Protein AF-A0A9D8NQS6-F1 (afdb_monomer_lite)

Radius of gyration: 21.13 Å; chains: 1; bounding box: 56×43×59 Å

pLDDT: mean 82.73, std 16.31, range [30.34, 96.81]

Foldseek 3Di:
DDPDFDWWKWFKDFDPDPDDDDDDDDDDDPLDDPVVVVDPRDIDIDTDDLVRQQPDLFAEEEEDDPLQCLVVNLVVSQVCLVPVCPPRQANEDEDECVVCQAPQALVVLVVVCCVVPVCVVVCCPPGEHEYEYEELVVNPLPRNVLVCQLPVRNVDSSYHYYYYYYPVSCVSNVVSHDPRYTYMYTFFDDLVSLCVNLDPCCPPPLNVQCCVQPVVQCSRNRLSVLQSVCVVVVQRDDDNDPVSSVVSSVVVVVVVVVVD

Secondary structure (DSSP, 8-state):
---SPPPPEEEEEE---S-------PPPPTTS-GGGGGS---EEEEE--HHHHHHSS-EEEEE--TTS-HHHHHHHHHHHHHHH-TT-SEEEEEEEHHHHTT--SHHHHHHHHHHHH-GGGGT-TT-EEEEEEE-GGGG-TT-THHHHHHH-TTT-TTSEEEEEE-HHHHHHHTTTS-TTEEEEEEPPPPHHHHHHHHGGGGG-HHHHHHHHHHHHHHTSHHHHHHHHHHHHTT------SHHHHHHHHHHHHHHHHTT-

Structure (mmCIF, N/CA/C/O backbone):
data_AF-A0A9D8NQS6-F1
#
_entry.id   AF-A0A9D8NQS6-F1
#
loop_
_atom_site.group_PDB
_atom_site.id
_atom_site.type_symbol
_atom_site.label_atom_id
_atom_site.label_alt_id
_atom_site.label_comp_id
_atom_site.label_asym_id
_atom_site.label_entity_id
_atom_site.label_seq_id
_atom_site.pdbx_PDB_ins_code
_atom_site.Cartn_x
_atom_site.Cartn_y
_atom_site.Cartn_z
_atom_site.occupancy
_atom_site.B_iso_or_equiv
_atom_site.auth_seq_id
_atom_site.auth_comp_id
_atom_site.auth_asym_id
_atom_site.auth_atom_id
_atom_site.pdbx_PDB_model_num
ATOM 1 N N . MET A 1 1 ? 5.387 -17.400 -13.260 1.00 46.66 1 MET A N 1
ATOM 2 C CA . MET A 1 1 ? 5.932 -16.024 -13.307 1.00 46.66 1 MET A CA 1
ATOM 3 C C . MET A 1 1 ? 5.246 -15.230 -12.198 1.00 46.66 1 MET A C 1
ATOM 5 O O . MET A 1 1 ? 4.033 -15.347 -12.092 1.00 46.66 1 MET A O 1
ATOM 9 N N . ASN A 1 2 ? 5.969 -14.508 -11.334 1.00 53.16 2 ASN A N 1
ATOM 10 C CA . ASN A 1 2 ? 5.335 -13.782 -10.223 1.00 53.16 2 ASN A CA 1
ATOM 11 C C . ASN A 1 2 ? 4.543 -12.573 -10.752 1.00 53.16 2 ASN A C 1
ATOM 13 O O . ASN A 1 2 ? 5.116 -11.624 -11.292 1.00 53.16 2 ASN A O 1
ATOM 17 N N . GLU A 1 3 ? 3.219 -12.613 -10.604 1.00 69.62 3 GLU A N 1
ATOM 18 C CA . GLU A 1 3 ? 2.317 -11.521 -11.001 1.00 69.62 3 GLU A CA 1
ATOM 19 C C . GLU A 1 3 ? 2.357 -10.334 -10.022 1.00 69.62 3 GLU A C 1
ATOM 21 O O . GLU A 1 3 ? 2.037 -9.202 -10.393 1.00 69.62 3 GLU A O 1
ATOM 26 N N . TYR A 1 4 ? 2.810 -10.566 -8.786 1.00 76.50 4 TYR A N 1
ATOM 27 C CA . TYR A 1 4 ? 2.724 -9.610 -7.683 1.00 76.50 4 TYR A CA 1
ATOM 28 C C . TYR A 1 4 ? 4.075 -9.432 -6.985 1.00 76.50 4 TYR A C 1
ATOM 30 O O . TYR A 1 4 ? 4.880 -10.359 -6.911 1.00 76.50 4 TYR A O 1
ATOM 38 N N . ILE A 1 5 ? 4.308 -8.232 -6.451 1.00 80.06 5 ILE A N 1
ATOM 39 C CA . ILE A 1 5 ? 5.443 -7.933 -5.573 1.00 80.06 5 ILE A CA 1
ATOM 40 C C . ILE A 1 5 ? 4.977 -8.150 -4.136 1.00 80.06 5 ILE A C 1
ATOM 42 O O . ILE A 1 5 ? 4.019 -7.506 -3.710 1.00 80.06 5 ILE A O 1
ATOM 46 N N . VAL A 1 6 ? 5.659 -9.017 -3.386 1.00 82.38 6 VAL A N 1
ATOM 47 C CA . VAL A 1 6 ? 5.386 -9.189 -1.954 1.00 82.38 6 VAL A CA 1
ATOM 48 C C . VAL A 1 6 ? 6.012 -8.014 -1.186 1.00 82.38 6 VAL A C 1
ATOM 50 O O . VAL A 1 6 ? 7.234 -7.814 -1.266 1.00 82.38 6 VAL A O 1
ATOM 53 N N . PRO A 1 7 ? 5.219 -7.199 -0.467 1.00 80.44 7 PRO A N 1
ATOM 54 C CA . PRO A 1 7 ? 5.743 -6.060 0.279 1.00 80.44 7 PRO A CA 1
ATOM 55 C C . PRO A 1 7 ? 6.603 -6.529 1.463 1.00 80.44 7 PRO A C 1
ATOM 57 O O . PRO A 1 7 ? 6.333 -7.565 2.062 1.00 80.44 7 PRO A O 1
ATOM 60 N N . HIS A 1 8 ? 7.651 -5.773 1.808 1.00 83.38 8 HIS A N 1
ATOM 61 C CA . HIS A 1 8 ? 8.310 -5.919 3.112 1.00 83.38 8 HIS A CA 1
ATOM 62 C C . HIS A 1 8 ? 7.837 -4.801 4.019 1.00 83.38 8 HIS A C 1
ATOM 64 O O . HIS A 1 8 ? 7.952 -3.622 3.678 1.00 83.38 8 HIS A O 1
ATOM 70 N N . ILE A 1 9 ? 7.286 -5.204 5.155 1.00 86.69 9 ILE A N 1
ATOM 71 C CA . ILE A 1 9 ? 6.745 -4.303 6.155 1.00 86.69 9 ILE A CA 1
ATOM 72 C C . ILE A 1 9 ? 7.781 -4.180 7.257 1.00 86.69 9 ILE A C 1
ATOM 74 O O . ILE A 1 9 ? 8.346 -5.177 7.712 1.00 86.69 9 ILE A O 1
ATOM 78 N N . GLN A 1 10 ? 8.015 -2.949 7.680 1.00 87.94 10 GLN A N 1
ATOM 79 C CA . GLN A 1 10 ? 8.850 -2.657 8.826 1.00 87.94 10 GLN A CA 1
ATOM 80 C C . GLN A 1 10 ? 8.041 -1.914 9.876 1.00 87.94 10 GLN A C 1
ATOM 82 O O . GLN A 1 10 ? 7.264 -1.014 9.551 1.00 87.94 10 GLN A O 1
ATOM 87 N N . ILE A 1 11 ? 8.253 -2.275 11.133 1.00 88.19 11 ILE A N 1
ATOM 88 C CA . ILE A 1 11 ? 7.689 -1.599 12.292 1.00 88.19 11 ILE A CA 1
ATOM 89 C C . ILE A 1 11 ? 8.733 -0.667 12.900 1.00 88.19 11 ILE A C 1
ATOM 91 O O . ILE A 1 11 ? 9.890 -1.045 13.092 1.00 88.19 11 ILE A O 1
ATOM 95 N N . ARG A 1 12 ? 8.329 0.566 13.214 1.00 83.19 12 ARG A N 1
ATOM 96 C CA . ARG A 1 12 ? 9.180 1.526 13.922 1.00 83.19 12 ARG A CA 1
ATOM 97 C C . ARG A 1 12 ? 9.167 1.211 15.411 1.00 83.19 12 ARG A C 1
ATOM 99 O O . ARG A 1 12 ? 8.127 1.324 16.055 1.00 83.19 12 ARG A O 1
ATOM 106 N N . ARG A 1 13 ? 10.329 0.905 15.979 1.00 80.38 13 ARG A N 1
ATOM 107 C CA . ARG A 1 13 ? 10.510 0.718 17.423 1.00 80.38 13 ARG A CA 1
ATOM 108 C C . ARG A 1 13 ? 11.420 1.793 17.998 1.00 80.38 13 ARG A C 1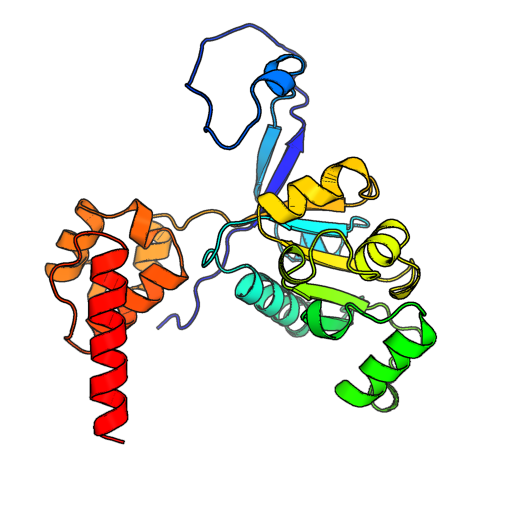
ATOM 110 O O . ARG A 1 13 ? 12.318 2.300 17.324 1.00 80.38 13 ARG A O 1
ATOM 117 N N . LYS A 1 14 ? 11.173 2.173 19.251 1.00 69.69 14 LYS A N 1
ATOM 118 C CA . LYS A 1 14 ? 12.106 3.020 20.004 1.00 69.69 14 LYS A CA 1
ATOM 119 C C . LYS A 1 14 ? 13.330 2.175 20.348 1.00 69.69 14 LYS A C 1
ATOM 121 O O . LYS A 1 14 ? 13.160 1.075 20.872 1.00 69.69 14 LYS A O 1
ATOM 126 N N . ARG A 1 15 ? 14.546 2.666 20.084 1.00 57.97 15 ARG A N 1
ATOM 127 C CA . ARG A 1 15 ? 15.748 1.994 20.589 1.00 57.97 15 ARG A CA 1
ATOM 128 C C . ARG A 1 15 ? 15.744 2.062 22.114 1.00 57.97 15 ARG A C 1
ATOM 130 O O . ARG A 1 15 ? 15.859 3.143 22.689 1.00 57.97 15 ARG A O 1
ATOM 137 N N . HIS A 1 16 ? 15.647 0.907 22.761 1.00 47.12 16 HIS A N 1
ATOM 138 C CA . HIS A 1 16 ? 16.155 0.745 24.116 1.00 47.12 16 HIS A CA 1
ATOM 139 C C . HIS A 1 16 ? 17.654 0.489 24.000 1.00 47.12 16 HIS A C 1
ATOM 141 O O . HIS A 1 16 ? 18.074 -0.652 23.854 1.00 47.12 16 HIS A O 1
ATOM 147 N N . ASP A 1 17 ? 18.450 1.556 23.999 1.00 45.12 17 ASP A N 1
ATOM 148 C CA . ASP A 1 17 ? 19.902 1.437 24.112 1.00 45.12 17 ASP A CA 1
ATOM 149 C C . ASP A 1 17 ? 20.317 1.791 25.551 1.00 45.12 17 ASP A C 1
ATOM 151 O O . ASP A 1 17 ? 20.180 2.954 25.948 1.00 45.12 17 ASP A O 1
ATOM 155 N N . PRO A 1 18 ? 20.775 0.820 26.366 1.00 43.25 18 PRO A N 1
ATOM 156 C CA . PRO A 1 18 ? 21.318 1.079 27.700 1.00 43.25 18 PRO A CA 1
ATOM 157 C C . PRO A 1 18 ? 22.673 1.810 27.672 1.00 43.25 18 PRO A C 1
ATOM 159 O O . PRO A 1 18 ? 23.171 2.203 28.724 1.00 43.25 18 PRO A O 1
ATOM 162 N N . SER A 1 19 ? 23.282 1.995 26.497 1.00 44.06 19 SER A N 1
ATOM 163 C CA . SER A 1 19 ? 24.676 2.415 26.339 1.00 44.06 19 SER A CA 1
ATOM 164 C C . SER A 1 19 ? 24.836 3.485 25.256 1.00 44.06 19 SER A C 1
ATOM 166 O O . SER A 1 19 ? 25.317 3.229 24.158 1.00 44.06 19 SER A O 1
ATOM 168 N N . LYS A 1 20 ? 24.478 4.735 25.572 1.00 39.31 20 LYS A N 1
ATOM 169 C CA . LYS A 1 20 ? 24.869 5.886 24.742 1.00 39.31 20 LYS A CA 1
ATOM 170 C C . LYS A 1 20 ? 26.345 6.240 24.971 1.00 39.31 20 LYS A C 1
ATOM 172 O O . LYS A 1 20 ? 26.643 7.107 25.790 1.00 39.31 20 LYS A O 1
ATOM 177 N N . GLU A 1 21 ? 27.249 5.659 24.184 1.00 34.94 21 GLU A N 1
ATOM 178 C CA . GLU A 1 21 ? 28.513 6.311 23.813 1.00 34.94 21 GLU A CA 1
ATOM 179 C C . GLU A 1 21 ? 28.451 6.804 22.359 1.00 34.94 21 GLU A C 1
ATOM 181 O O . GLU A 1 21 ? 27.964 6.138 21.451 1.00 34.94 21 GLU A O 1
ATOM 186 N N . LYS A 1 22 ? 28.869 8.059 22.179 1.00 44.09 22 LYS A N 1
ATOM 187 C CA . LYS A 1 22 ? 28.673 8.901 20.993 1.00 44.09 22 LYS A CA 1
ATOM 188 C C . LYS A 1 22 ? 29.555 8.462 19.818 1.00 44.09 22 LYS A C 1
ATOM 190 O O . LYS A 1 22 ? 30.764 8.394 19.989 1.00 44.09 22 LYS A O 1
ATOM 195 N N . PHE A 1 23 ? 28.992 8.376 18.610 1.00 30.34 23 PHE A N 1
ATOM 196 C CA . PHE A 1 23 ? 29.730 8.458 17.333 1.00 30.34 23 PHE A CA 1
ATOM 197 C C . PHE A 1 23 ? 28.889 9.186 16.256 1.00 30.34 23 PHE A C 1
ATOM 199 O O . PHE A 1 23 ? 27.687 9.385 16.457 1.00 30.34 23 PHE A O 1
ATOM 206 N N . PRO A 1 24 ? 29.502 9.729 15.181 1.00 40.75 24 PRO A N 1
ATOM 207 C CA . PRO A 1 24 ? 29.167 11.048 14.667 1.00 40.75 24 PRO A CA 1
ATOM 208 C C . PRO A 1 24 ? 28.294 11.026 13.407 1.00 40.75 24 PRO A C 1
ATOM 210 O O . PRO A 1 24 ? 28.467 10.218 12.503 1.00 40.75 24 PRO A O 1
ATOM 213 N N . HIS A 1 25 ? 27.390 12.006 13.378 1.00 44.34 25 HIS A N 1
ATOM 214 C CA . HIS A 1 25 ? 26.826 12.727 12.232 1.00 44.34 25 HIS A CA 1
ATOM 215 C C . HIS A 1 25 ? 26.790 12.027 10.858 1.00 44.34 25 HIS A C 1
ATOM 217 O O . HIS A 1 25 ? 27.654 12.241 10.013 1.00 44.34 25 HIS A O 1
ATOM 223 N N . SER A 1 26 ? 25.677 11.350 10.571 1.00 36.62 26 SER A N 1
ATOM 224 C CA . SER A 1 26 ? 25.125 11.274 9.213 1.00 36.62 26 SER A CA 1
ATOM 225 C C . SER A 1 26 ? 24.098 12.396 9.011 1.00 36.62 26 SER A C 1
ATOM 227 O O . SER A 1 26 ? 23.280 1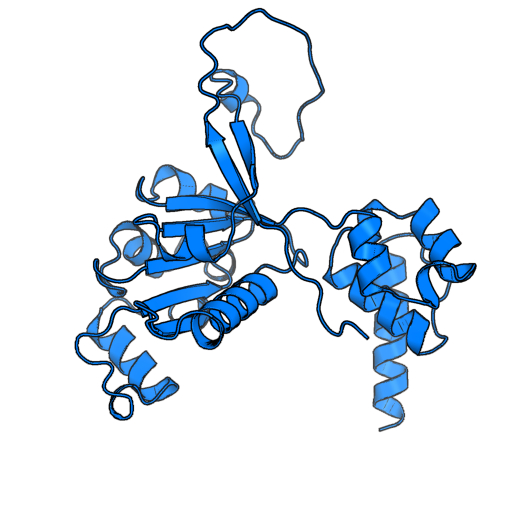2.653 9.900 1.00 36.62 26 SER A O 1
ATOM 229 N N . ASN A 1 27 ? 24.140 13.071 7.858 1.00 33.56 27 ASN A N 1
ATOM 230 C CA . ASN A 1 27 ? 23.246 14.186 7.530 1.00 33.56 27 ASN A CA 1
ATOM 231 C C . ASN A 1 27 ? 21.758 13.779 7.597 1.00 33.56 27 ASN A C 1
ATOM 233 O O . ASN A 1 27 ? 21.402 12.699 7.118 1.00 33.56 27 ASN A O 1
ATOM 237 N N . PRO A 1 28 ? 20.883 14.623 8.175 1.00 39.25 28 PRO A N 1
ATOM 238 C CA . PRO A 1 28 ? 19.470 14.312 8.331 1.00 39.25 28 PRO A CA 1
ATOM 239 C C . PRO A 1 28 ? 18.719 14.361 6.995 1.00 39.25 28 PRO A C 1
ATOM 241 O O . PRO A 1 28 ? 18.986 15.190 6.126 1.00 39.25 28 PRO A O 1
ATOM 244 N N . ASN A 1 29 ? 17.734 13.475 6.870 1.00 42.66 29 ASN A N 1
ATOM 245 C CA . ASN A 1 29 ? 16.719 13.509 5.826 1.00 42.66 29 ASN A CA 1
ATOM 246 C C . ASN A 1 29 ? 15.886 14.808 5.974 1.00 42.66 29 ASN A C 1
ATOM 248 O O . ASN A 1 29 ? 15.375 15.050 7.070 1.00 42.66 29 ASN A O 1
ATOM 252 N N . PRO A 1 30 ? 15.711 15.637 4.924 1.00 40.34 30 PRO A N 1
ATOM 253 C CA . PRO A 1 30 ? 15.016 16.933 5.001 1.00 40.34 30 PRO A CA 1
ATOM 254 C C . PRO A 1 30 ? 13.505 16.852 5.295 1.00 40.34 30 PRO A C 1
ATOM 256 O O . PRO A 1 30 ? 12.832 17.877 5.330 1.00 40.34 30 PRO A O 1
ATOM 259 N N . ALA A 1 31 ? 12.956 15.658 5.528 1.00 47.44 31 ALA A N 1
ATOM 260 C CA . ALA A 1 31 ? 11.559 15.453 5.911 1.00 47.44 31 ALA A CA 1
ATOM 261 C C . ALA A 1 31 ? 11.231 15.818 7.378 1.00 47.44 31 ALA A C 1
ATOM 263 O O . ALA A 1 31 ? 10.078 15.676 7.781 1.00 47.44 31 ALA A O 1
ATOM 264 N N . PHE A 1 32 ? 12.207 16.267 8.177 1.00 44.19 32 PHE A N 1
ATOM 265 C CA . PHE A 1 32 ? 12.023 16.569 9.601 1.00 44.19 32 PHE A CA 1
ATOM 266 C C . PHE A 1 32 ? 12.331 18.029 9.939 1.00 44.19 32 PHE A C 1
ATOM 268 O O . PHE A 1 32 ? 13.332 18.594 9.501 1.00 44.19 32 PHE A O 1
ATOM 275 N N . ASN A 1 33 ? 11.453 18.624 10.747 1.00 42.25 33 ASN A N 1
ATOM 276 C CA . ASN A 1 33 ? 11.586 19.983 11.257 1.00 42.25 33 ASN A CA 1
ATOM 277 C C . ASN A 1 33 ? 12.811 20.072 12.202 1.00 42.25 33 ASN A C 1
ATOM 279 O O . ASN A 1 33 ? 12.896 19.254 13.124 1.00 42.25 33 ASN A O 1
ATOM 283 N N . PRO A 1 34 ? 13.746 21.028 12.021 1.00 43.88 34 PRO A N 1
ATOM 284 C CA . PRO A 1 34 ? 14.957 21.145 12.841 1.00 43.88 34 PRO A CA 1
ATOM 285 C C . PRO A 1 34 ? 14.705 21.252 14.353 1.00 43.88 34 PRO A C 1
ATOM 287 O O . PRO A 1 34 ? 15.552 20.833 15.138 1.00 43.88 34 PRO A O 1
ATOM 290 N N . ASP A 1 35 ? 13.535 21.735 14.772 1.00 43.41 35 ASP A N 1
ATOM 291 C CA . ASP A 1 35 ? 13.193 21.902 16.192 1.00 43.41 35 ASP A CA 1
ATOM 292 C C . ASP A 1 35 ? 12.938 20.570 16.938 1.00 43.41 35 ASP A C 1
ATOM 294 O O . ASP A 1 35 ? 13.013 20.523 18.167 1.00 43.41 35 ASP A O 1
ATOM 298 N N . GLU A 1 36 ? 12.721 19.454 16.224 1.00 44.94 36 GLU A N 1
ATOM 299 C CA . GLU A 1 36 ? 12.618 18.103 16.814 1.00 44.94 36 GLU A CA 1
ATOM 300 C C . GLU A 1 36 ? 14.002 17.458 17.088 1.00 44.94 36 GLU A C 1
ATOM 302 O O . GLU A 1 36 ? 14.083 16.365 17.647 1.00 44.94 36 GLU A O 1
ATOM 307 N N . LEU A 1 37 ? 15.120 18.132 16.768 1.00 44.34 37 LEU A N 1
ATOM 308 C CA . LEU A 1 37 ? 16.482 17.647 17.068 1.00 44.34 37 LEU A CA 1
ATOM 309 C C . LEU A 1 37 ? 16.854 17.702 18.564 1.00 44.34 37 LEU A C 1
ATOM 311 O O . LEU A 1 37 ? 17.911 17.184 18.937 1.00 44.34 37 LEU A O 1
ATOM 315 N N . SER A 1 38 ? 16.014 18.303 19.414 1.00 40.34 38 SER A N 1
ATOM 316 C CA . SER A 1 38 ? 16.253 18.424 20.861 1.00 40.34 38 SER A CA 1
ATOM 317 C C . SER A 1 38 ? 15.925 17.149 21.656 1.00 40.34 38 SER A C 1
ATOM 319 O O . SER A 1 38 ? 16.498 16.937 22.722 1.00 40.34 38 SER A O 1
ATOM 321 N N . GLU A 1 39 ? 15.143 16.223 21.092 1.00 43.28 39 GLU A N 1
ATOM 322 C CA . GLU A 1 39 ? 14.961 14.866 21.619 1.00 43.28 39 GLU A CA 1
ATOM 323 C C . GLU A 1 39 ? 15.271 13.830 20.531 1.00 43.28 39 GLU A C 1
ATOM 325 O O . GLU A 1 39 ? 14.379 13.256 19.908 1.00 43.28 39 GLU A O 1
ATOM 330 N N . LYS A 1 40 ? 16.561 13.547 20.299 1.00 45.53 40 LYS A N 1
ATOM 331 C CA . LYS A 1 40 ? 16.994 12.395 19.486 1.00 45.53 40 LYS A CA 1
ATOM 332 C C . LYS A 1 40 ? 16.614 11.079 20.179 1.00 45.53 40 LYS A C 1
ATOM 334 O O . LYS A 1 40 ? 17.453 10.405 20.785 1.00 45.53 40 LYS A O 1
ATOM 339 N N . GLN A 1 41 ? 15.338 10.716 20.111 1.00 53.78 41 GLN A N 1
ATOM 340 C CA . GLN A 1 41 ? 14.900 9.336 20.249 1.00 53.78 41 GLN A CA 1
ATOM 341 C C . GLN A 1 41 ? 15.342 8.635 18.965 1.00 53.78 41 GLN A C 1
ATOM 343 O O . GLN A 1 41 ? 14.817 8.903 17.887 1.00 53.78 41 GLN A O 1
ATOM 348 N N . GLU A 1 42 ? 16.375 7.803 19.056 1.00 65.25 42 GLU A N 1
ATOM 349 C CA . GLU A 1 42 ? 16.771 6.969 17.929 1.00 65.25 42 GLU A CA 1
ATOM 350 C C . GLU A 1 42 ? 15.724 5.870 17.752 1.00 65.25 42 GLU A C 1
ATOM 352 O O . GLU A 1 42 ? 15.388 5.140 18.687 1.00 65.25 42 GLU A O 1
ATOM 357 N N . TYR A 1 43 ? 15.176 5.775 16.548 1.00 68.75 43 TYR A N 1
ATOM 358 C CA . TYR A 1 43 ? 14.232 4.730 16.185 1.00 68.75 43 TYR A CA 1
ATOM 359 C C . TYR A 1 43 ? 14.948 3.689 15.331 1.00 68.75 43 TYR A C 1
ATOM 361 O O . TYR A 1 43 ? 15.777 4.040 14.490 1.00 68.75 43 TYR A O 1
ATOM 369 N N . CYS A 1 44 ? 14.622 2.417 15.537 1.00 81.00 44 CYS A N 1
ATOM 370 C CA . CYS A 1 44 ? 15.007 1.332 14.644 1.00 81.00 44 CYS A CA 1
ATOM 371 C C . CYS A 1 44 ? 13.782 0.810 13.892 1.00 81.00 44 CYS A C 1
ATOM 373 O O . CYS A 1 44 ? 12.637 1.033 14.295 1.00 81.00 44 CYS A O 1
ATOM 375 N N . PHE A 1 45 ? 14.042 0.148 12.770 1.00 84.56 45 PHE A N 1
ATOM 376 C CA . PHE A 1 45 ? 13.020 -0.478 11.948 1.00 84.56 45 PHE A CA 1
ATOM 377 C C . PHE A 1 45 ? 13.272 -1.975 11.921 1.00 84.56 45 PHE A C 1
ATOM 379 O O . PHE A 1 45 ? 14.278 -2.421 11.368 1.00 84.56 45 PHE A O 1
ATOM 386 N N . ASP A 1 46 ? 12.346 -2.724 12.504 1.00 87.56 46 ASP A N 1
ATOM 387 C CA . ASP A 1 46 ? 12.398 -4.180 12.527 1.00 87.56 46 ASP A CA 1
ATOM 388 C C . ASP A 1 46 ? 11.444 -4.728 11.468 1.00 87.56 46 ASP A C 1
ATOM 390 O O . ASP A 1 46 ? 10.433 -4.101 11.148 1.00 87.56 46 ASP A O 1
ATOM 394 N N . SER A 1 47 ? 11.751 -5.897 10.910 1.00 89.25 47 SER A N 1
ATOM 395 C CA . SER A 1 47 ? 10.798 -6.583 10.032 1.00 89.25 47 SER A CA 1
ATOM 396 C C . SER A 1 47 ? 9.612 -7.088 10.851 1.00 89.25 47 SER A C 1
ATOM 398 O O . SER A 1 47 ? 9.793 -7.521 11.987 1.00 89.25 47 SER A O 1
ATOM 400 N N . ILE A 1 48 ? 8.414 -7.040 10.272 1.00 91.75 48 ILE A N 1
ATOM 401 C CA . ILE A 1 48 ? 7.193 -7.568 10.890 1.00 91.75 48 ILE A CA 1
ATOM 402 C C . ILE A 1 48 ? 6.371 -8.340 9.855 1.00 91.75 48 ILE A C 1
ATOM 404 O O . ILE A 1 48 ? 6.268 -7.945 8.690 1.00 91.75 48 ILE A O 1
ATOM 408 N N . THR A 1 49 ? 5.796 -9.460 10.275 1.00 90.88 49 THR A N 1
ATOM 409 C CA . THR A 1 49 ? 4.940 -10.324 9.455 1.00 90.88 49 THR A CA 1
ATOM 410 C C . THR A 1 49 ? 3.464 -9.939 9.572 1.00 90.88 49 THR A C 1
ATOM 412 O O . THR A 1 49 ? 3.047 -9.265 10.513 1.00 90.88 49 THR A O 1
ATOM 415 N N . VAL A 1 50 ? 2.630 -10.400 8.630 1.00 88.62 50 VAL A N 1
ATOM 416 C CA . VAL A 1 50 ? 1.169 -10.205 8.724 1.00 88.62 50 VAL A CA 1
ATOM 417 C C . VAL A 1 50 ? 0.600 -10.899 9.952 1.00 88.62 50 VAL A C 1
ATOM 419 O O . VAL A 1 50 ? -0.260 -10.332 10.612 1.00 88.62 50 VAL A O 1
ATOM 422 N N . GLN A 1 51 ? 1.107 -12.083 10.290 1.00 88.31 51 GLN A N 1
ATOM 423 C CA . GLN A 1 51 ? 0.635 -12.839 11.444 1.00 88.31 51 GLN A CA 1
ATOM 424 C C . GLN A 1 51 ? 0.880 -12.081 12.754 1.00 88.31 51 GLN A C 1
ATOM 426 O O . GLN A 1 51 ? -0.015 -11.983 13.590 1.00 88.31 51 GLN A O 1
ATOM 431 N N . GLU A 1 52 ? 2.061 -11.476 12.909 1.00 91.00 52 GLU A N 1
ATOM 432 C CA . GLU A 1 52 ? 2.364 -10.605 14.052 1.00 91.00 52 GLU A CA 1
ATOM 433 C C . GLU A 1 52 ? 1.476 -9.360 14.066 1.00 91.00 52 GLU A C 1
ATOM 435 O O . GLU A 1 52 ? 0.943 -8.997 15.115 1.00 91.00 52 GLU A O 1
ATOM 440 N N . ILE A 1 53 ? 1.271 -8.734 12.899 1.00 91.19 53 ILE A N 1
ATOM 441 C CA . ILE A 1 53 ? 0.358 -7.596 12.772 1.00 91.19 53 ILE A CA 1
ATOM 442 C C . ILE A 1 53 ? -1.034 -8.003 13.218 1.00 91.19 53 ILE A C 1
ATOM 444 O O . ILE A 1 53 ? -1.607 -7.267 13.997 1.00 91.19 53 ILE A O 1
ATOM 448 N N . VAL A 1 54 ? -1.591 -9.127 12.768 1.00 88.19 54 VAL A N 1
ATOM 449 C CA . VAL A 1 54 ? -2.977 -9.532 13.052 1.00 88.19 54 VAL A CA 1
ATOM 450 C C . VAL A 1 54 ? -3.160 -9.929 14.517 1.00 88.19 54 VAL A C 1
ATOM 452 O O . VAL A 1 54 ? -4.100 -9.435 15.137 1.00 88.19 54 VAL A O 1
ATOM 455 N N . ASN A 1 55 ? -2.232 -10.697 15.091 1.00 88.81 55 ASN A N 1
ATOM 456 C CA . ASN A 1 55 ? -2.334 -11.234 16.459 1.00 88.81 55 ASN A CA 1
ATOM 457 C C . ASN A 1 55 ? -1.998 -10.224 17.570 1.00 88.81 55 ASN A C 1
ATOM 459 O O . ASN A 1 55 ? -2.176 -10.515 18.747 1.00 88.81 55 ASN A O 1
ATOM 463 N N . SER A 1 56 ? -1.472 -9.054 17.218 1.00 90.31 56 SER A N 1
ATOM 464 C CA . SER A 1 56 ? -1.219 -7.972 18.172 1.00 90.31 56 SER A CA 1
ATOM 465 C C . SER A 1 56 ? -2.520 -7.321 18.675 1.00 90.31 56 SER A C 1
ATOM 467 O O . SER A 1 56 ? -3.509 -7.258 17.956 1.00 90.31 56 SER A O 1
ATOM 469 N N . GLU A 1 57 ? -2.525 -6.720 19.863 1.00 89.25 57 GLU A N 1
ATOM 470 C CA . GLU A 1 57 ? -3.645 -5.864 20.314 1.00 89.25 57 GLU A CA 1
ATOM 471 C C . GLU A 1 57 ? -3.541 -4.418 19.788 1.00 89.25 57 GLU A C 1
ATOM 473 O O . GLU A 1 57 ? -4.391 -3.570 20.058 1.00 89.25 57 GLU A O 1
ATOM 478 N N . ARG A 1 58 ? -2.474 -4.108 19.043 1.00 92.06 58 ARG A N 1
ATOM 479 C CA . ARG A 1 58 ? -2.209 -2.774 18.494 1.00 92.06 58 ARG A CA 1
ATOM 480 C C . ARG A 1 58 ? -2.987 -2.528 17.213 1.00 92.06 58 ARG A C 1
ATOM 482 O O . ARG A 1 58 ? -3.217 -3.443 16.419 1.00 92.06 58 ARG A O 1
ATOM 489 N N . ASP A 1 59 ? -3.305 -1.261 16.988 1.00 93.50 59 ASP A N 1
ATOM 490 C CA . ASP A 1 59 ? -3.674 -0.771 15.666 1.00 93.50 59 ASP A CA 1
ATOM 491 C C . ASP A 1 59 ? -2.429 -0.308 14.928 1.00 93.50 59 ASP A C 1
ATOM 493 O O . ASP A 1 59 ? -1.380 -0.063 15.525 1.00 93.50 59 ASP A O 1
ATOM 497 N N . TYR A 1 60 ? -2.541 -0.162 13.616 1.00 94.50 60 TYR A N 1
ATOM 498 C CA . TYR A 1 60 ? -1.390 0.160 12.793 1.00 94.50 60 TYR A CA 1
ATOM 499 C C . TYR A 1 60 ? -1.677 1.309 11.853 1.00 94.50 60 TYR A C 1
ATOM 501 O O . TYR A 1 60 ? -2.754 1.420 11.268 1.00 94.50 60 TYR A O 1
ATOM 509 N N . MET A 1 61 ? -0.665 2.144 11.658 1.00 93.56 61 MET A N 1
ATOM 510 C CA . MET A 1 61 ? -0.659 3.142 10.608 1.00 93.56 61 MET A CA 1
ATOM 511 C C . MET A 1 61 ? 0.523 2.912 9.678 1.00 93.56 61 MET A C 1
ATOM 513 O O . MET A 1 61 ? 1.680 3.088 10.047 1.00 93.56 61 MET A O 1
ATOM 517 N N . VAL A 1 62 ? 0.206 2.543 8.443 1.00 95.31 62 VAL A N 1
ATOM 518 C CA . VAL A 1 62 ? 1.142 2.398 7.338 1.00 95.31 62 VAL A CA 1
ATOM 519 C C . VAL A 1 62 ? 1.375 3.764 6.708 1.00 95.31 62 VAL A C 1
ATOM 521 O O . VAL A 1 62 ? 0.526 4.307 5.994 1.00 95.31 62 VAL A O 1
ATOM 524 N N . VAL A 1 63 ? 2.563 4.307 6.929 1.00 93.62 63 VAL A N 1
ATOM 525 C CA . VAL A 1 63 ? 2.989 5.575 6.347 1.00 93.62 63 VAL A CA 1
ATOM 526 C C . VAL A 1 63 ? 3.939 5.299 5.194 1.00 93.62 63 VAL A C 1
ATOM 528 O O . VAL A 1 63 ? 4.867 4.499 5.294 1.00 93.62 63 VAL A O 1
ATOM 531 N N . GLY A 1 64 ? 3.714 5.970 4.070 1.00 92.69 64 GLY A N 1
ATOM 532 C CA . GLY A 1 64 ? 4.636 5.874 2.948 1.00 92.69 64 GLY A CA 1
ATOM 533 C C . GLY A 1 64 ? 4.255 6.757 1.775 1.00 92.69 64 GLY A C 1
ATOM 534 O O . GLY A 1 64 ? 3.120 7.233 1.661 1.00 92.69 64 GLY A O 1
ATOM 535 N N . ASP A 1 65 ? 5.210 6.954 0.877 1.00 91.94 65 ASP A N 1
ATOM 536 C CA . ASP A 1 65 ? 5.051 7.834 -0.274 1.00 91.94 65 ASP A CA 1
ATOM 537 C C . ASP A 1 65 ? 4.045 7.313 -1.308 1.00 91.94 65 ASP A C 1
ATOM 539 O O . ASP A 1 65 ? 3.483 6.211 -1.226 1.00 91.94 65 ASP A O 1
ATOM 543 N N . LEU A 1 66 ? 3.751 8.158 -2.294 1.00 90.81 66 LEU A N 1
ATOM 544 C CA . LEU A 1 66 ? 2.918 7.776 -3.424 1.00 90.81 66 LEU A CA 1
ATOM 545 C C . LEU A 1 66 ? 3.574 6.623 -4.199 1.00 90.81 66 LEU A C 1
ATOM 547 O O . LEU A 1 66 ? 4.767 6.650 -4.483 1.00 90.81 66 LEU A O 1
ATOM 551 N N . GLY A 1 67 ? 2.781 5.612 -4.563 1.00 91.50 67 GLY A N 1
ATOM 552 C CA . GLY A 1 67 ? 3.261 4.509 -5.399 1.00 91.50 67 GLY A CA 1
ATOM 553 C C . GLY A 1 67 ? 4.055 3.417 -4.676 1.00 91.50 67 GLY A C 1
ATOM 554 O O . GLY A 1 67 ? 4.392 2.417 -5.309 1.00 91.50 67 GLY A O 1
ATOM 555 N N . ILE A 1 68 ? 4.294 3.553 -3.365 1.00 93.50 68 ILE A N 1
ATOM 556 C CA . ILE A 1 68 ? 5.028 2.559 -2.559 1.00 93.50 68 ILE A CA 1
ATOM 557 C C . ILE A 1 68 ? 4.250 1.248 -2.331 1.00 93.50 68 ILE A C 1
ATOM 559 O O . ILE A 1 68 ? 4.803 0.266 -1.858 1.00 93.50 68 ILE A O 1
ATOM 563 N N . GLY A 1 69 ? 2.958 1.215 -2.676 1.00 94.31 69 GLY A N 1
ATOM 564 C CA . GLY A 1 69 ? 2.130 0.009 -2.573 1.00 94.31 69 GLY A CA 1
ATOM 565 C C . GLY A 1 69 ? 1.304 -0.111 -1.291 1.00 94.31 69 GLY A C 1
ATOM 566 O O . GLY A 1 69 ? 0.977 -1.224 -0.907 1.00 94.31 69 GLY A O 1
ATOM 567 N N . LYS A 1 70 ? 0.922 1.002 -0.644 1.00 95.38 70 LYS A N 1
ATOM 568 C CA . LYS A 1 70 ? 0.056 0.999 0.558 1.00 95.38 70 LYS A CA 1
ATOM 569 C C . LYS A 1 70 ? -1.266 0.249 0.346 1.00 95.38 70 LYS A C 1
ATOM 571 O O . LYS A 1 70 ? -1.569 -0.674 1.090 1.00 95.38 70 LYS A O 1
ATOM 576 N N . THR A 1 71 ? -2.000 0.580 -0.716 1.00 95.31 71 THR A N 1
ATOM 577 C CA . THR A 1 71 ? -3.238 -0.121 -1.088 1.00 95.31 71 THR A CA 1
ATOM 578 C C . THR A 1 71 ? -2.980 -1.602 -1.367 1.00 95.31 71 THR A C 1
ATOM 580 O O . THR A 1 71 ? -3.694 -2.462 -0.861 1.00 95.31 71 THR A O 1
ATOM 583 N N . SER A 1 72 ? -1.919 -1.918 -2.121 1.00 94.56 72 SER A N 1
ATOM 584 C CA . SER A 1 72 ? -1.537 -3.304 -2.413 1.00 94.56 72 SER A CA 1
ATOM 585 C C . SER A 1 72 ? -1.191 -4.086 -1.147 1.00 94.56 72 SER A C 1
ATOM 587 O O . SER A 1 72 ? -1.538 -5.257 -1.054 1.00 94.56 72 SER A O 1
ATOM 589 N N . LEU A 1 73 ? -0.548 -3.443 -0.167 1.00 94.88 73 LEU A N 1
ATOM 590 C CA . LEU A 1 73 ? -0.255 -4.039 1.128 1.00 94.88 73 LEU A CA 1
ATOM 591 C C . LEU A 1 73 ? -1.543 -4.377 1.882 1.00 94.88 73 LEU A C 1
ATOM 593 O O . LEU A 1 73 ? -1.664 -5.498 2.362 1.00 94.88 73 LEU A O 1
ATOM 597 N N . LEU A 1 74 ? -2.504 -3.453 1.965 1.00 96.38 74 LEU A N 1
ATOM 598 C CA . LEU A 1 74 ? -3.786 -3.725 2.624 1.00 96.38 74 LEU A CA 1
ATOM 599 C C . LEU A 1 74 ? -4.504 -4.919 1.983 1.00 96.38 74 LEU A C 1
ATOM 601 O O . LEU A 1 74 ? -4.922 -5.836 2.681 1.00 96.38 74 LEU A O 1
ATOM 605 N N . LEU A 1 75 ? -4.599 -4.943 0.652 1.00 94.94 75 LEU A N 1
ATOM 606 C CA . LEU A 1 75 ? -5.232 -6.050 -0.071 1.00 94.94 75 LEU A CA 1
ATOM 607 C C . LEU A 1 75 ? -4.477 -7.372 0.119 1.00 94.94 75 LEU A C 1
ATOM 609 O O . LEU A 1 75 ? -5.096 -8.428 0.230 1.00 94.94 75 LEU A O 1
ATOM 613 N N . TRP A 1 76 ? -3.146 -7.322 0.187 1.00 92.56 76 TRP A N 1
ATOM 614 C CA . TRP A 1 76 ? -2.331 -8.495 0.479 1.00 92.56 76 TRP A CA 1
ATOM 615 C C . TRP A 1 76 ? -2.547 -9.002 1.911 1.00 92.56 76 TRP A C 1
ATOM 617 O O . TRP A 1 76 ? -2.724 -10.202 2.090 1.00 92.56 76 TRP A O 1
ATOM 627 N N . ILE A 1 77 ? -2.634 -8.115 2.910 1.00 93.44 77 ILE A N 1
ATOM 628 C CA . ILE A 1 77 ? -2.992 -8.479 4.292 1.00 93.44 77 ILE A CA 1
ATOM 629 C C . ILE A 1 77 ? -4.368 -9.149 4.328 1.00 93.44 77 ILE A C 1
ATOM 631 O O . ILE A 1 77 ? -4.497 -10.218 4.915 1.00 93.44 77 ILE A O 1
ATOM 635 N N . ALA A 1 78 ? -5.377 -8.568 3.666 1.00 94.19 78 ALA A N 1
ATOM 636 C CA . ALA A 1 78 ? -6.711 -9.166 3.580 1.00 94.19 78 ALA A CA 1
ATOM 637 C C . ALA A 1 78 ? -6.650 -10.589 3.013 1.00 94.19 78 ALA A C 1
ATOM 639 O O . ALA A 1 78 ? -7.220 -11.515 3.584 1.00 94.19 78 ALA A O 1
ATOM 640 N N . LYS A 1 79 ? -5.902 -10.767 1.916 1.00 91.75 79 LYS A N 1
ATOM 641 C CA . LYS A 1 79 ? -5.702 -12.075 1.294 1.00 91.75 79 LYS A CA 1
ATOM 642 C C . LYS A 1 79 ? -5.049 -13.066 2.258 1.00 91.75 79 LYS A C 1
ATOM 644 O O . LYS A 1 79 ? -5.550 -14.182 2.351 1.00 91.75 79 LYS A O 1
ATOM 649 N N . GLN A 1 80 ? -3.990 -12.680 2.972 1.00 90.00 80 GLN A N 1
ATOM 650 C CA . GLN A 1 80 ? -3.323 -13.573 3.930 1.00 90.00 80 GLN A CA 1
ATOM 651 C C . GLN A 1 80 ? -4.248 -13.964 5.081 1.00 90.00 80 GLN A C 1
ATOM 653 O O . GLN A 1 80 ? -4.362 -15.146 5.385 1.00 90.00 80 GLN A O 1
ATOM 658 N N . VAL A 1 81 ? -5.002 -13.012 5.637 1.00 90.25 81 VAL A N 1
ATOM 659 C CA . VAL A 1 81 ? -5.999 -13.291 6.684 1.00 90.25 81 VAL A CA 1
ATOM 660 C C . VAL A 1 81 ? -7.047 -14.296 6.197 1.00 90.25 81 VAL A C 1
ATOM 662 O O . VAL A 1 81 ? -7.402 -15.206 6.935 1.00 90.25 81 VAL A O 1
ATOM 665 N N . CYS A 1 82 ? -7.523 -14.174 4.956 1.00 87.94 82 CYS A N 1
ATOM 666 C CA . CYS A 1 82 ? -8.497 -15.115 4.398 1.00 87.94 82 CYS A CA 1
ATOM 667 C C . CYS A 1 82 ? -7.905 -16.479 4.006 1.00 87.94 82 CYS A C 1
ATOM 669 O O . CYS A 1 82 ? -8.645 -17.456 3.971 1.00 87.94 82 CYS A O 1
ATOM 671 N N . SER A 1 83 ? -6.619 -16.545 3.645 1.00 84.00 83 SER A N 1
ATOM 672 C CA . SER A 1 83 ? -6.009 -17.743 3.041 1.00 84.00 83 SER A CA 1
ATOM 673 C C . SER A 1 83 ? -5.245 -18.610 4.040 1.00 84.00 83 SER A C 1
ATOM 675 O O . SER A 1 83 ? -5.161 -19.817 3.851 1.00 84.00 83 SER A O 1
ATOM 677 N N . GLU A 1 84 ? -4.651 -18.003 5.069 1.00 70.62 84 GLU A N 1
ATOM 678 C CA . GLU A 1 84 ? -3.699 -18.666 5.972 1.00 70.62 84 GLU A CA 1
ATOM 679 C C . GLU A 1 84 ? -4.259 -18.863 7.391 1.00 70.62 84 GLU A C 1
ATOM 681 O O . GLU A 1 84 ? -3.647 -19.549 8.207 1.00 70.62 84 GLU A O 1
ATOM 686 N N . CYS A 1 85 ? -5.442 -18.317 7.689 1.00 62.56 85 CYS A N 1
ATOM 687 C CA . CYS A 1 85 ? -6.066 -18.415 9.004 1.00 62.56 85 CYS A CA 1
ATOM 688 C C . CYS A 1 85 ? -7.382 -19.203 8.925 1.00 62.56 85 CYS A C 1
ATOM 690 O O . CYS A 1 85 ? -8.460 -18.617 8.859 1.00 62.56 85 CYS A O 1
ATOM 692 N N . GLU A 1 86 ? -7.313 -20.538 9.000 1.00 60.03 86 GLU A N 1
ATOM 693 C CA . GLU A 1 86 ? -8.510 -21.402 9.107 1.00 60.03 86 GLU A CA 1
ATOM 694 C C . GLU A 1 86 ? -9.412 -21.018 10.299 1.00 60.03 86 GLU A C 1
ATOM 696 O O . GLU A 1 86 ? -10.621 -21.223 10.258 1.00 60.03 86 GLU A O 1
ATOM 701 N N . ASN A 1 87 ? -8.835 -20.376 11.324 1.00 64.38 87 ASN A N 1
ATOM 702 C CA . ASN A 1 87 ? -9.530 -19.790 12.471 1.00 64.38 87 ASN A CA 1
ATOM 703 C C . ASN A 1 87 ? -9.317 -18.269 12.552 1.00 64.38 87 ASN A C 1
ATOM 705 O O . ASN A 1 87 ? -9.006 -17.745 13.622 1.00 64.38 87 ASN A O 1
ATOM 709 N N . ALA A 1 88 ? -9.412 -17.557 11.423 1.00 71.88 88 ALA A N 1
ATOM 710 C CA . ALA A 1 88 ? -9.254 -16.106 11.393 1.00 71.88 88 ALA A CA 1
ATOM 711 C C . ALA A 1 88 ? -10.177 -15.435 12.420 1.00 71.88 88 ALA A C 1
ATOM 713 O O . ALA A 1 88 ? -11.403 -15.470 12.305 1.00 71.88 88 ALA A O 1
ATOM 714 N N . GLU A 1 89 ? -9.573 -14.797 13.421 1.00 83.75 89 GLU A N 1
ATOM 715 C CA . GLU A 1 89 ? -10.303 -14.043 14.440 1.00 83.75 89 GLU A CA 1
ATOM 716 C C . GLU A 1 89 ? -11.053 -12.848 13.833 1.00 83.75 89 GLU A C 1
ATOM 718 O O . GLU A 1 89 ? -12.122 -12.456 14.309 1.00 83.75 89 GLU A O 1
ATOM 723 N N . TYR A 1 90 ? -10.497 -12.289 12.757 1.00 89.94 90 TYR A N 1
ATOM 724 C CA . TYR A 1 90 ? -10.996 -11.091 12.111 1.00 89.94 90 TYR A CA 1
ATOM 725 C C . TYR A 1 90 ? -11.492 -11.357 10.694 1.00 89.94 90 TYR A C 1
ATOM 727 O O . TYR A 1 90 ? -10.836 -12.033 9.904 1.00 89.94 90 TYR A O 1
ATOM 735 N N . ILE A 1 91 ? -12.591 -10.696 10.338 1.00 90.81 91 ILE A N 1
ATOM 736 C CA . ILE A 1 91 ? -13.040 -10.547 8.954 1.00 90.81 91 ILE A CA 1
ATOM 737 C C . ILE A 1 91 ? -12.383 -9.281 8.376 1.00 90.81 91 ILE A C 1
ATOM 739 O O . ILE A 1 91 ? -12.661 -8.182 8.873 1.00 90.81 91 ILE A O 1
ATOM 743 N N . PRO A 1 92 ? -11.502 -9.382 7.362 1.00 93.69 92 PRO A N 1
ATOM 744 C CA . PRO A 1 92 ? -10.857 -8.212 6.782 1.00 93.69 92 PRO A CA 1
ATOM 745 C C . PRO A 1 92 ? -11.831 -7.432 5.892 1.00 93.69 92 PRO A C 1
ATOM 747 O O . PRO A 1 92 ? -12.417 -7.981 4.961 1.00 93.69 92 PRO A O 1
ATOM 750 N N . LEU A 1 93 ? -11.968 -6.129 6.143 1.00 93.81 93 LEU A N 1
ATOM 751 C CA . LEU A 1 93 ? -12.797 -5.217 5.354 1.00 93.81 93 LEU A CA 1
ATOM 752 C C . LEU A 1 93 ? -11.952 -4.064 4.818 1.00 93.81 93 LEU A C 1
ATOM 754 O O . LEU A 1 93 ? -11.510 -3.194 5.569 1.00 93.81 93 LEU A O 1
ATOM 758 N N . PHE A 1 94 ? -11.752 -4.045 3.501 1.00 95.62 94 PHE A N 1
ATOM 759 C CA . PHE A 1 94 ? -11.089 -2.942 2.811 1.00 95.62 94 PHE A CA 1
ATOM 760 C C . PHE A 1 94 ? -12.055 -1.779 2.579 1.00 95.62 94 PHE A C 1
ATOM 762 O O . PHE A 1 94 ? -13.147 -1.968 2.045 1.00 95.62 94 PHE A O 1
ATOM 769 N N . ILE A 1 95 ? -11.663 -0.565 2.965 1.00 94.19 95 ILE A N 1
ATOM 770 C CA . ILE A 1 95 ? -12.501 0.633 2.851 1.00 94.19 95 ILE A CA 1
ATOM 771 C C . ILE A 1 95 ? -11.627 1.811 2.421 1.00 94.19 95 ILE A C 1
ATOM 773 O O . ILE A 1 95 ? -10.604 2.096 3.040 1.00 94.19 95 ILE A O 1
ATOM 777 N N . GLN A 1 96 ? -12.045 2.539 1.384 1.00 93.12 96 GLN A N 1
ATOM 778 C CA . GLN A 1 96 ? -11.436 3.833 1.072 1.00 93.12 96 GLN A CA 1
ATOM 779 C C . GLN A 1 96 ? -12.004 4.881 2.025 1.00 93.12 96 GLN A C 1
ATOM 781 O O . GLN A 1 96 ? -13.218 5.042 2.118 1.00 93.12 96 GLN A O 1
ATOM 786 N N . ILE A 1 97 ? -11.146 5.617 2.729 1.00 91.00 97 ILE A N 1
ATOM 787 C CA . ILE A 1 97 ? -11.594 6.515 3.806 1.00 91.00 97 ILE A CA 1
ATOM 788 C C . ILE A 1 97 ? -12.515 7.616 3.289 1.00 91.00 97 ILE A C 1
ATOM 790 O O . ILE A 1 97 ? -13.457 7.998 3.978 1.00 91.00 97 ILE A O 1
ATOM 794 N N . LYS A 1 98 ? -12.298 8.094 2.060 1.00 89.50 98 LYS A N 1
ATOM 795 C CA . LYS A 1 98 ? -13.192 9.071 1.426 1.00 89.50 98 LYS A CA 1
ATOM 796 C C . LYS A 1 98 ? -14.657 8.602 1.409 1.00 89.50 98 LYS A C 1
ATOM 798 O O . LYS A 1 98 ? -15.536 9.435 1.614 1.00 89.50 98 LYS A O 1
ATOM 803 N N . ASP A 1 99 ? -14.903 7.294 1.271 1.00 89.38 99 ASP A N 1
ATOM 804 C CA . ASP A 1 99 ? -16.243 6.697 1.198 1.00 89.38 99 ASP A CA 1
ATOM 805 C C . ASP A 1 99 ? -16.969 6.751 2.552 1.00 89.38 99 ASP A C 1
ATOM 807 O O . ASP A 1 99 ? -18.192 6.676 2.604 1.00 89.38 99 ASP A O 1
ATOM 811 N N . VAL A 1 100 ? -16.219 6.886 3.651 1.00 88.94 100 VAL A N 1
ATOM 812 C CA . VAL A 1 100 ? -16.746 6.888 5.027 1.00 88.94 100 VAL A CA 1
ATOM 813 C C . VAL A 1 100 ? -16.455 8.181 5.784 1.00 88.94 100 VAL A C 1
ATOM 815 O O . VAL A 1 100 ? -16.813 8.322 6.947 1.00 88.94 100 VAL A O 1
ATOM 818 N N . SER A 1 101 ? -15.843 9.155 5.114 1.00 85.88 101 SER A N 1
ATOM 819 C CA . SER A 1 101 ? -15.327 10.393 5.707 1.00 85.88 101 SER A CA 1
ATOM 820 C C . SER A 1 101 ? -16.380 11.259 6.404 1.00 85.88 101 SER A C 1
ATOM 822 O O . SER A 1 101 ? -16.051 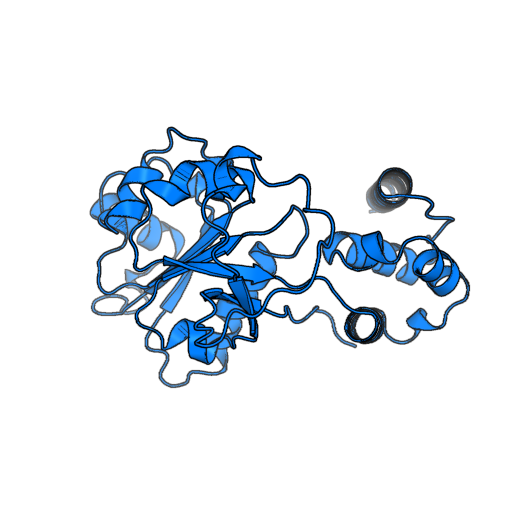12.002 7.330 1.00 85.88 101 SER A O 1
ATOM 824 N N . GLN A 1 102 ? -17.635 11.156 5.959 1.00 84.94 102 GLN A N 1
ATOM 825 C CA . GLN A 1 102 ? -18.774 11.918 6.476 1.00 84.94 102 GLN A CA 1
ATOM 826 C C . GLN A 1 102 ? -19.579 11.163 7.535 1.00 84.94 102 GLN A C 1
ATOM 828 O O . GLN A 1 102 ? -20.492 11.737 8.125 1.00 84.94 102 GLN A O 1
ATOM 833 N N . ILE A 1 103 ? -19.268 9.890 7.786 1.00 85.38 103 ILE A N 1
ATOM 834 C CA . ILE A 1 103 ? -20.017 9.091 8.749 1.00 85.38 103 ILE A CA 1
ATOM 835 C C . ILE A 1 103 ? -19.591 9.462 10.168 1.00 85.38 103 ILE A C 1
ATOM 837 O O . ILE A 1 103 ? -18.410 9.434 10.502 1.00 85.38 103 ILE A O 1
ATOM 841 N N . GLN A 1 104 ? -20.575 9.799 11.001 1.00 83.81 104 GLN A N 1
ATOM 842 C CA . GLN A 1 104 ? -20.356 10.255 12.377 1.00 83.81 104 GLN A CA 1
ATOM 843 C C . GLN A 1 104 ? -20.767 9.222 13.429 1.00 83.81 104 GLN A C 1
ATOM 845 O O . GLN A 1 104 ? -20.271 9.249 14.549 1.00 83.81 104 GLN A O 1
ATOM 850 N N . THR A 1 105 ?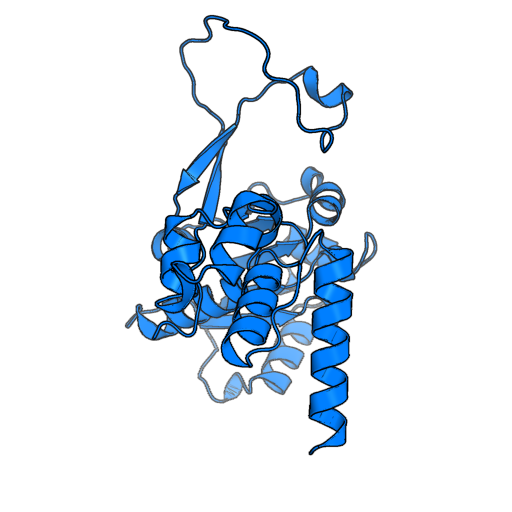 -21.673 8.311 13.078 1.00 87.44 105 THR A N 1
ATOM 851 C CA . THR A 1 105 ? -22.253 7.347 14.018 1.00 87.44 105 THR A CA 1
ATOM 852 C C . THR A 1 105 ? -21.915 5.925 13.611 1.00 87.44 105 THR A C 1
ATOM 854 O O . THR A 1 105 ? -21.915 5.604 12.419 1.00 87.44 105 THR A O 1
ATOM 857 N N . ARG A 1 106 ? -21.741 5.056 14.606 1.00 87.50 106 ARG A N 1
ATOM 858 C CA . ARG A 1 106 ? -21.548 3.620 14.409 1.00 87.50 106 ARG A CA 1
ATOM 859 C C . ARG A 1 106 ? -22.664 2.989 13.570 1.00 87.50 106 ARG A C 1
ATOM 861 O O . ARG A 1 106 ? -22.359 2.291 12.611 1.00 87.50 106 ARG A O 1
ATOM 868 N N . ASP A 1 107 ? -23.927 3.296 13.851 1.00 88.81 107 ASP A N 1
ATOM 869 C CA . ASP A 1 107 ? -25.059 2.690 13.134 1.00 88.81 107 ASP A CA 1
ATOM 870 C C . ASP A 1 107 ? -25.060 3.038 11.642 1.00 88.81 107 ASP A C 1
ATOM 872 O O . ASP A 1 107 ? -25.196 2.155 10.799 1.00 88.81 107 ASP A O 1
ATOM 876 N N . ALA A 1 108 ? -24.818 4.306 11.293 1.00 90.12 108 ALA A N 1
ATOM 877 C CA . ALA A 1 108 ? -24.679 4.715 9.893 1.00 90.12 108 ALA A CA 1
ATOM 878 C C . ALA A 1 108 ? -23.494 4.024 9.193 1.00 90.12 108 ALA A C 1
ATOM 880 O O . ALA A 1 108 ? -23.593 3.670 8.018 1.00 90.12 108 ALA A O 1
ATOM 881 N N . PHE A 1 109 ? -22.386 3.793 9.905 1.00 89.62 109 PHE A N 1
ATOM 882 C CA . PHE A 1 109 ? -21.237 3.071 9.359 1.00 89.62 109 PHE A CA 1
ATOM 883 C C . PHE A 1 109 ? -21.571 1.607 9.095 1.00 89.62 109 PHE A C 1
ATOM 885 O O . PHE A 1 109 ? -21.349 1.124 7.988 1.00 89.62 109 PHE A O 1
ATOM 892 N N . PHE A 1 110 ? -22.169 0.915 10.065 1.00 88.19 110 PHE A N 1
ATOM 893 C CA . PHE A 1 110 ? -22.586 -0.475 9.891 1.00 88.19 110 PHE A CA 1
ATOM 894 C C . PHE A 1 110 ? -23.682 -0.631 8.833 1.00 88.19 110 PHE A C 1
ATOM 896 O O . PHE A 1 110 ? -23.623 -1.579 8.058 1.00 88.19 110 PHE A O 1
ATOM 903 N N . SER A 1 111 ? -24.610 0.320 8.720 1.00 89.62 111 SER A N 1
ATOM 904 C CA . SER A 1 111 ? -25.619 0.350 7.653 1.00 89.62 111 SER A CA 1
ATOM 905 C C . SER A 1 111 ? -24.989 0.480 6.260 1.00 89.62 111 SER A C 1
ATOM 907 O O . SER A 1 111 ? -25.356 -0.244 5.329 1.00 89.62 111 SER A O 1
ATOM 909 N N . LEU A 1 112 ? -23.967 1.334 6.114 1.00 90.50 112 LEU A N 1
ATOM 910 C CA . LEU A 1 112 ? -23.199 1.425 4.871 1.00 90.50 112 LEU A CA 1
ATOM 911 C C . LEU A 1 112 ? -22.476 0.108 4.561 1.00 90.50 112 LEU A C 1
ATOM 913 O O . LEU A 1 112 ? -22.488 -0.342 3.414 1.00 90.50 112 LEU A O 1
ATOM 917 N N . LEU A 1 113 ? -21.840 -0.508 5.562 1.00 89.31 113 LEU A N 1
ATOM 918 C CA . LEU A 1 113 ? -21.149 -1.782 5.376 1.00 89.31 113 LEU A CA 1
ATOM 919 C C . LEU A 1 113 ? -22.114 -2.902 4.998 1.00 89.31 113 LEU A C 1
ATOM 921 O O . LEU A 1 113 ? -21.797 -3.677 4.101 1.00 89.31 113 LEU A O 1
ATOM 925 N N . ASP A 1 114 ? -23.284 -2.973 5.629 1.00 88.81 114 ASP A N 1
ATOM 926 C CA . ASP A 1 114 ? -24.301 -3.962 5.290 1.00 88.81 114 ASP A CA 1
ATOM 927 C C . ASP A 1 114 ? -24.821 -3.757 3.864 1.00 88.81 114 ASP A C 1
ATOM 929 O O . ASP A 1 114 ? -24.875 -4.701 3.084 1.00 88.81 114 ASP A O 1
ATOM 933 N N . THR A 1 115 ? -25.061 -2.511 3.455 1.00 89.62 115 THR A N 1
ATOM 934 C CA . THR A 1 115 ? -25.457 -2.200 2.073 1.00 89.62 115 THR A CA 1
ATOM 935 C C . THR A 1 115 ? -24.380 -2.608 1.061 1.00 89.62 115 THR A C 1
ATOM 937 O O . THR A 1 115 ? -24.688 -3.131 -0.010 1.00 89.62 115 THR A O 1
ATOM 940 N N . ARG A 1 116 ? -23.103 -2.375 1.383 1.00 89.62 116 ARG A N 1
ATOM 941 C CA . ARG A 1 116 ? -21.974 -2.605 0.468 1.00 89.62 116 ARG A CA 1
ATOM 942 C C . ARG A 1 116 ? -21.535 -4.066 0.399 1.00 89.62 116 ARG A C 1
ATOM 944 O O . ARG A 1 116 ? -21.150 -4.530 -0.671 1.00 89.62 116 ARG A O 1
ATOM 951 N N . TYR A 1 117 ? -21.551 -4.761 1.530 1.00 86.44 117 TYR A N 1
ATOM 952 C CA . TYR A 1 117 ? -20.976 -6.100 1.691 1.00 86.44 117 TYR A CA 1
ATOM 953 C C . TYR A 1 117 ? -22.009 -7.172 2.032 1.00 86.44 117 TYR A C 1
ATOM 955 O O . TYR A 1 117 ? -21.665 -8.349 2.045 1.00 86.44 117 TYR A O 1
ATOM 963 N N . ASN A 1 118 ? -23.268 -6.792 2.263 1.00 85.62 118 ASN A N 1
ATOM 964 C CA . ASN A 1 118 ? -24.354 -7.696 2.635 1.00 85.62 118 ASN A CA 1
ATOM 965 C C . ASN A 1 118 ? -24.025 -8.501 3.900 1.00 85.62 118 ASN A C 1
ATOM 967 O O . ASN A 1 118 ? -24.151 -9.725 3.918 1.00 85.62 118 ASN A O 1
ATOM 971 N N . LEU A 1 119 ? -23.540 -7.810 4.939 1.00 83.00 119 LEU A N 1
ATOM 972 C CA . LEU A 1 119 ? -23.022 -8.412 6.172 1.00 83.00 119 LEU A CA 1
ATOM 973 C C . LEU A 1 119 ? -24.041 -9.341 6.844 1.00 83.00 119 LEU A C 1
ATOM 975 O O . LEU A 1 119 ? -23.657 -10.385 7.372 1.00 83.00 119 LEU A O 1
ATOM 979 N N . ASN A 1 120 ? -25.329 -9.011 6.748 1.00 78.38 120 ASN A N 1
ATOM 980 C CA . ASN A 1 120 ? -26.433 -9.830 7.246 1.00 78.38 120 ASN A CA 1
ATOM 981 C C . ASN A 1 120 ? -26.460 -11.255 6.663 1.00 78.38 120 ASN A C 1
ATOM 983 O O . ASN A 1 120 ? -26.930 -12.177 7.324 1.00 78.38 120 ASN A O 1
ATOM 987 N N . LYS A 1 121 ? -25.930 -11.480 5.452 1.00 78.06 121 LYS A N 1
ATOM 988 C CA . LYS A 1 121 ? -25.840 -12.827 4.854 1.00 78.06 121 LYS A CA 1
ATOM 989 C C . LYS A 1 121 ? -24.688 -13.674 5.390 1.00 78.06 121 LYS A C 1
ATOM 991 O O . LYS A 1 121 ? -24.674 -14.875 5.139 1.00 78.06 121 LYS A O 1
ATOM 996 N N . TYR A 1 122 ? -23.726 -13.067 6.080 1.00 70.56 122 TYR A N 1
ATOM 997 C CA . TYR A 1 122 ? -22.465 -13.709 6.456 1.00 70.56 122 TYR A CA 1
ATOM 998 C C . TYR A 1 122 ? -22.322 -13.954 7.962 1.00 70.56 122 TYR A C 1
ATOM 1000 O O . TYR A 1 122 ? -21.206 -14.190 8.417 1.00 70.56 122 TYR A O 1
ATOM 1008 N N . ASP A 1 123 ? -23.421 -13.893 8.727 1.00 70.88 123 ASP A N 1
ATOM 1009 C CA . ASP A 1 123 ? -23.416 -14.040 10.194 1.00 70.88 123 ASP A CA 1
ATOM 1010 C C . ASP A 1 123 ? -22.313 -13.187 10.848 1.00 70.88 123 ASP A C 1
ATOM 1012 O O . ASP A 1 123 ? -21.470 -13.633 11.630 1.00 70.88 123 ASP A O 1
ATOM 1016 N N . ALA A 1 124 ? -22.253 -11.925 10.415 1.00 75.12 124 ALA A N 1
ATOM 1017 C CA . ALA A 1 124 ? -21.238 -10.979 10.859 1.00 75.12 124 ALA A CA 1
ATOM 1018 C C . ALA A 1 124 ? -21.509 -10.460 12.287 1.00 75.12 124 ALA A C 1
ATOM 1020 O O . ALA A 1 124 ? -20.688 -9.739 12.865 1.00 75.12 124 ALA A O 1
ATOM 1021 N N . GLU A 1 125 ? -22.659 -10.814 12.865 1.00 74.81 125 GLU A N 1
ATOM 1022 C CA . GLU A 1 125 ? -23.015 -10.482 14.235 1.00 74.81 125 GLU A CA 1
ATOM 1023 C C . GLU A 1 125 ? -22.056 -11.187 15.210 1.00 74.81 125 GLU A C 1
ATOM 1025 O O . GLU A 1 125 ? -21.607 -12.307 14.997 1.00 74.81 125 GLU A O 1
ATOM 1030 N N . GLY A 1 126 ? -21.609 -10.486 16.255 1.00 77.31 126 GLY A N 1
ATOM 1031 C CA . GLY A 1 126 ? -20.608 -11.036 17.183 1.00 77.31 126 GLY A CA 1
ATOM 1032 C C . GLY A 1 126 ? -19.162 -11.138 16.652 1.00 77.31 126 GLY A C 1
ATOM 1033 O O . GLY A 1 126 ? -18.241 -11.178 17.467 1.00 77.31 126 GLY A O 1
ATOM 1034 N N . ARG A 1 127 ? -18.921 -11.072 15.334 1.00 85.44 127 ARG A N 1
ATOM 1035 C CA . ARG A 1 127 ? -17.577 -11.186 14.729 1.00 85.44 127 ARG A CA 1
ATOM 1036 C C . ARG A 1 127 ? -16.715 -9.930 14.907 1.00 85.44 127 ARG A C 1
ATOM 1038 O O . ARG A 1 127 ? -17.220 -8.803 14.969 1.00 85.44 127 ARG A O 1
ATOM 1045 N N . ARG A 1 128 ? -15.393 -10.117 14.985 1.00 91.06 128 ARG A N 1
ATOM 1046 C CA . ARG A 1 128 ? -14.410 -9.021 14.979 1.00 91.06 128 ARG A CA 1
ATOM 1047 C C . ARG A 1 128 ? -14.037 -8.684 13.532 1.00 91.06 128 ARG A C 1
ATOM 1049 O O . ARG A 1 128 ? -13.920 -9.568 12.686 1.00 91.06 128 ARG A O 1
ATOM 1056 N N . PHE A 1 129 ? -13.836 -7.404 13.248 1.00 92.69 129 PHE A N 1
ATOM 1057 C CA . PHE A 1 129 ? -13.414 -6.910 11.939 1.00 92.69 129 PHE A CA 1
ATOM 1058 C C . PHE A 1 129 ? -11.984 -6.391 11.990 1.00 92.69 129 PHE A C 1
ATOM 1060 O O . PHE A 1 129 ? -11.575 -5.753 12.964 1.00 92.69 129 PHE A O 1
ATOM 1067 N N . LEU A 1 130 ? -11.252 -6.634 10.909 1.00 94.94 130 LEU A N 1
ATOM 1068 C CA . LEU A 1 130 ? -9.990 -5.978 10.606 1.00 94.94 130 LEU A CA 1
ATOM 1069 C C . LEU A 1 130 ? -10.267 -4.922 9.535 1.00 94.94 130 LEU A C 1
ATOM 1071 O O . LEU A 1 130 ? -10.373 -5.233 8.349 1.00 94.94 130 LEU A O 1
ATOM 1075 N N . PHE A 1 131 ? -10.417 -3.670 9.953 1.00 95.50 131 PHE A N 1
ATOM 1076 C CA . PHE A 1 131 ? -10.643 -2.549 9.051 1.00 95.50 131 PHE A CA 1
ATOM 1077 C C . PHE A 1 131 ? -9.334 -2.126 8.394 1.00 95.50 131 PHE A C 1
ATOM 1079 O O . PHE A 1 131 ? -8.400 -1.675 9.055 1.00 95.50 131 PHE A O 1
ATOM 1086 N N . LEU A 1 132 ? -9.287 -2.256 7.074 1.00 96.81 132 LEU A N 1
ATOM 1087 C CA . LEU A 1 132 ? -8.158 -1.893 6.231 1.00 96.81 132 LEU A CA 1
ATOM 1088 C C . LEU A 1 132 ? -8.514 -0.587 5.517 1.00 96.81 132 LEU A C 1
ATOM 1090 O O . LEU A 1 132 ? -9.169 -0.586 4.473 1.00 96.81 132 LEU A O 1
ATOM 1094 N N . LEU A 1 133 ? -8.138 0.527 6.134 1.00 95.12 133 LEU A N 1
ATOM 1095 C CA . LEU A 1 133 ? -8.574 1.870 5.774 1.00 95.12 133 LEU A CA 1
ATOM 1096 C C . LEU A 1 133 ? -7.528 2.560 4.893 1.00 95.12 133 LEU A C 1
ATOM 1098 O O . LEU A 1 133 ? -6.416 2.836 5.342 1.00 95.12 133 LEU A O 1
ATOM 1102 N N . ASP A 1 134 ? -7.884 2.865 3.645 1.00 95.56 134 ASP A N 1
ATOM 1103 C CA . ASP A 1 134 ? -6.953 3.435 2.668 1.00 95.56 134 ASP A CA 1
ATOM 1104 C C . ASP A 1 134 ? -7.132 4.950 2.475 1.00 95.56 134 ASP A C 1
ATOM 1106 O O . ASP A 1 134 ? -8.234 5.423 2.177 1.00 95.56 134 ASP A O 1
ATOM 1110 N N . GLY A 1 135 ? -6.026 5.695 2.569 1.00 91.81 135 GLY A N 1
ATOM 1111 C CA . GLY A 1 135 ? -5.906 7.069 2.076 1.00 91.81 135 GLY A CA 1
ATOM 1112 C C . GLY A 1 135 ? -6.347 8.165 3.045 1.00 91.81 135 GLY A C 1
ATOM 1113 O O . GLY A 1 135 ? -7.152 9.016 2.669 1.00 91.81 135 GLY A O 1
ATOM 1114 N N . LEU A 1 136 ? -5.815 8.194 4.272 1.00 88.75 136 LEU A N 1
ATOM 1115 C CA . LEU A 1 136 ? -6.181 9.221 5.261 1.00 88.75 136 LEU A CA 1
ATOM 1116 C C . LEU A 1 136 ? -5.840 10.637 4.769 1.00 88.75 136 LEU A C 1
ATOM 1118 O O . LEU A 1 136 ? -6.547 11.598 5.048 1.00 88.75 136 LEU A O 1
ATOM 1122 N N . ASP A 1 137 ? -4.774 10.783 3.989 1.00 85.62 137 ASP A N 1
ATOM 1123 C CA . ASP A 1 137 ? -4.371 12.061 3.404 1.00 85.62 137 ASP A CA 1
ATOM 1124 C C . ASP A 1 137 ? -5.433 12.679 2.470 1.00 85.62 137 ASP A C 1
ATOM 1126 O O . ASP A 1 137 ? -5.363 13.871 2.179 1.00 85.62 137 ASP A O 1
ATOM 1130 N N . GLN A 1 138 ? -6.434 11.909 2.026 1.00 83.94 138 GLN A N 1
ATOM 1131 C CA . GLN A 1 138 ? -7.445 12.346 1.055 1.00 83.94 138 GLN A CA 1
ATOM 1132 C C . GLN A 1 138 ? -8.599 13.157 1.660 1.00 83.94 138 GLN A C 1
ATOM 1134 O O . GLN A 1 138 ? -9.323 13.819 0.923 1.00 83.94 138 GLN A O 1
ATOM 1139 N N . ILE A 1 139 ? -8.789 13.116 2.979 1.00 79.00 139 ILE A N 1
ATOM 1140 C CA . ILE A 1 139 ? -9.917 13.777 3.665 1.00 79.00 139 ILE A CA 1
ATOM 1141 C C . ILE A 1 139 ? -9.545 15.115 4.319 1.00 79.00 139 ILE A C 1
ATOM 1143 O O . ILE A 1 139 ? -10.403 15.794 4.884 1.00 79.00 139 ILE A O 1
ATOM 1147 N N . GLY A 1 140 ? -8.269 15.508 4.244 1.00 68.81 140 GLY A N 1
ATOM 1148 C CA . GLY A 1 140 ? -7.751 16.722 4.873 1.00 68.81 140 GLY A CA 1
ATOM 1149 C C . GLY A 1 140 ? -7.836 16.720 6.408 1.00 68.81 140 GLY A C 1
ATOM 1150 O O . GLY A 1 140 ? -8.234 15.747 7.048 1.00 68.81 140 GLY A O 1
ATOM 1151 N N . LYS A 1 141 ? -7.463 17.849 7.024 1.00 63.47 141 LYS A N 1
ATOM 1152 C CA . LYS A 1 141 ? -7.464 18.017 8.491 1.00 63.47 141 LYS A CA 1
ATOM 1153 C C . LYS A 1 141 ? -8.876 18.000 9.106 1.00 63.47 141 LYS A C 1
ATOM 1155 O O . LYS A 1 141 ? -9.021 17.686 10.282 1.00 63.47 141 LYS A O 1
ATOM 1160 N N . TYR A 1 142 ? -9.902 18.315 8.313 1.00 58.59 142 TYR A N 1
ATOM 1161 C CA . TYR A 1 142 ? -11.274 18.568 8.773 1.00 58.59 142 TYR A CA 1
ATOM 1162 C C . TYR A 1 142 ? -12.251 17.403 8.555 1.00 58.59 142 TYR A C 1
ATOM 1164 O O . TYR A 1 142 ? -13.445 17.564 8.794 1.00 58.59 142 TYR A O 1
ATOM 1172 N N . GLY A 1 143 ? -11.788 16.238 8.094 1.00 62.38 143 GLY A N 1
ATOM 1173 C CA . GLY A 1 143 ? -12.660 15.071 7.968 1.00 62.38 143 GLY A CA 1
ATOM 1174 C C . GLY A 1 143 ? -13.147 14.588 9.339 1.00 62.38 143 GLY A C 1
ATOM 1175 O O . GLY A 1 143 ? -12.332 14.347 10.228 1.00 62.38 143 GLY A O 1
ATOM 1176 N N . ASN A 1 144 ? -14.462 14.402 9.502 1.00 66.94 144 ASN A N 1
ATOM 1177 C CA . ASN A 1 144 ? -15.079 13.957 10.764 1.00 66.94 144 ASN A CA 1
ATOM 1178 C C . ASN A 1 144 ? -14.505 12.621 11.260 1.00 66.94 144 ASN A C 1
ATOM 1180 O O . ASN A 1 144 ? -14.326 12.422 12.462 1.00 66.94 144 ASN A O 1
ATOM 1184 N N . ILE A 1 145 ? -14.129 11.746 10.326 1.00 69.25 145 ILE A N 1
ATOM 1185 C CA . ILE A 1 145 ? -13.516 10.448 10.617 1.00 69.25 145 ILE A CA 1
ATOM 1186 C C . ILE A 1 145 ? -12.183 10.565 11.383 1.00 69.25 145 ILE A C 1
ATOM 1188 O O . ILE A 1 145 ? -11.818 9.621 12.074 1.00 69.25 145 ILE A O 1
ATOM 1192 N N . ASN A 1 146 ? -11.483 11.712 11.356 1.00 66.94 146 ASN A N 1
ATOM 1193 C CA . ASN A 1 146 ? -10.295 11.921 12.197 1.00 66.94 146 ASN A CA 1
ATOM 1194 C C . ASN A 1 146 ? -10.642 11.815 13.683 1.00 66.94 146 ASN A C 1
ATOM 1196 O O . ASN A 1 146 ? -9.900 11.188 14.429 1.00 66.94 146 ASN A O 1
ATOM 1200 N N . ASN A 1 147 ? -11.776 12.376 14.112 1.00 67.69 147 ASN A N 1
ATOM 1201 C CA . ASN A 1 147 ? -12.223 12.263 15.502 1.00 67.69 147 ASN A CA 1
ATOM 1202 C C . ASN A 1 147 ? -12.666 10.829 15.816 1.00 67.69 147 ASN A C 1
ATOM 1204 O O . ASN A 1 147 ? -12.304 10.291 16.858 1.00 67.69 147 ASN A O 1
ATOM 1208 N N . SER A 1 148 ? -13.348 10.170 14.877 1.00 70.56 148 SER A N 1
ATOM 1209 C CA . SER A 1 148 ? -13.757 8.768 15.022 1.00 70.56 148 SER A CA 1
ATOM 1210 C C . SER A 1 148 ? -12.576 7.789 15.077 1.00 70.56 148 SER A C 1
ATOM 1212 O O . SER A 1 148 ? -12.682 6.743 15.712 1.00 70.56 148 SER A O 1
ATOM 1214 N N . LEU A 1 149 ? -11.442 8.107 14.440 1.00 73.69 149 LEU A N 1
ATOM 1215 C CA . LEU A 1 149 ? -10.213 7.308 14.511 1.00 73.69 149 LEU A CA 1
ATOM 1216 C C . LEU A 1 149 ? -9.515 7.422 15.872 1.00 73.69 149 LEU A C 1
ATOM 1218 O O . LEU A 1 149 ? -8.906 6.441 16.303 1.00 73.69 149 LEU A O 1
ATOM 1222 N N . LYS A 1 150 ? -9.622 8.576 16.552 1.00 70.19 150 LYS A N 1
ATOM 1223 C CA . LYS A 1 150 ? -9.019 8.796 17.881 1.00 70.19 150 LYS A CA 1
ATOM 1224 C C . LYS A 1 150 ? -9.605 7.861 18.932 1.00 70.19 150 LYS A C 1
ATOM 1226 O O . LYS A 1 150 ? -8.862 7.308 19.730 1.00 70.19 150 LYS A O 1
ATOM 1231 N N . HIS A 1 151 ? -10.920 7.662 18.902 1.00 68.31 151 HIS A N 1
ATOM 1232 C CA . HIS A 1 151 ? -11.637 6.909 19.936 1.00 68.31 151 HIS A CA 1
ATOM 1233 C C . HIS A 1 151 ? -12.242 5.599 19.439 1.00 68.31 151 HIS A C 1
ATOM 1235 O O . HIS A 1 151 ? -12.971 4.951 20.170 1.00 68.31 151 HIS A O 1
ATOM 1241 N N . LYS A 1 152 ? -11.986 5.204 18.185 1.00 79.12 152 LYS A N 1
ATOM 1242 C CA . LYS A 1 152 ? -12.634 4.047 17.544 1.00 79.12 152 LYS A CA 1
ATOM 1243 C C . LYS A 1 152 ? -14.169 4.048 17.614 1.00 79.12 152 LYS A C 1
ATOM 1245 O O . LYS A 1 152 ? -14.760 3.027 17.284 1.00 79.12 152 LYS A O 1
ATOM 1250 N N . ASP A 1 153 ? -14.834 5.155 17.946 1.00 81.69 153 ASP A N 1
ATOM 1251 C CA . ASP A 1 153 ? -16.275 5.188 18.254 1.00 81.69 153 ASP A CA 1
ATOM 1252 C C . ASP A 1 153 ? -17.138 4.511 17.181 1.00 81.69 153 ASP A C 1
ATOM 1254 O O . ASP A 1 153 ? -18.034 3.713 17.460 1.00 81.69 153 ASP A O 1
ATOM 1258 N N . VAL A 1 154 ? -16.819 4.805 15.921 1.00 84.75 154 VAL A N 1
ATOM 1259 C CA . VAL A 1 154 ? -17.544 4.301 14.752 1.00 84.75 154 VAL A CA 1
ATOM 1260 C C . VAL A 1 154 ? -17.152 2.857 14.416 1.00 84.75 154 VAL A C 1
ATOM 1262 O O . VAL A 1 154 ? -17.977 2.086 13.930 1.00 84.75 154 VAL A O 1
ATOM 1265 N N . PHE A 1 155 ? -15.911 2.469 14.710 1.00 87.56 155 PHE A N 1
ATOM 1266 C CA . PHE A 1 155 ? -15.362 1.157 14.374 1.00 87.56 155 PHE A CA 1
ATOM 1267 C C . PHE A 1 155 ? -15.598 0.117 15.474 1.00 87.56 155 PHE A C 1
ATOM 1269 O O . PHE A 1 155 ? -15.691 -1.060 15.158 1.00 87.56 155 PHE A O 1
ATOM 1276 N N . GLY A 1 156 ? -15.749 0.516 16.738 1.00 86.25 156 GLY A N 1
ATOM 1277 C CA . GLY A 1 156 ? -15.899 -0.351 17.907 1.00 86.25 156 GLY A CA 1
ATOM 1278 C C . GLY A 1 156 ? -14.573 -0.910 18.445 1.00 86.25 156 GLY A C 1
ATOM 1279 O O . GLY A 1 156 ? -13.729 -1.378 17.687 1.00 86.25 156 GLY A O 1
ATOM 1280 N N . GLU A 1 157 ? -14.422 -0.931 19.773 1.00 85.69 157 GLU A N 1
ATOM 1281 C CA . GLU A 1 157 ? -13.160 -1.277 20.460 1.00 85.69 157 GLU A CA 1
ATOM 1282 C C . GLU A 1 157 ? -12.630 -2.686 20.176 1.00 85.69 157 GLU A C 1
ATOM 1284 O O . GLU A 1 157 ? -11.423 -2.886 20.075 1.00 85.69 157 GLU A O 1
ATOM 1289 N N . ARG A 1 158 ? -13.518 -3.670 19.984 1.00 88.62 158 ARG A N 1
ATOM 1290 C CA . ARG A 1 158 ? -13.106 -5.050 19.675 1.00 88.62 158 ARG A CA 1
ATOM 1291 C C . ARG A 1 158 ? -12.465 -5.195 18.291 1.00 88.62 158 ARG A C 1
ATOM 1293 O O . ARG A 1 158 ? -11.878 -6.233 17.995 1.00 88.62 158 ARG A O 1
ATOM 1300 N N . ASN A 1 159 ? -12.651 -4.210 17.417 1.00 91.69 159 ASN A N 1
ATOM 1301 C CA . ASN A 1 159 ? -12.201 -4.278 16.037 1.00 91.69 159 ASN A CA 1
ATOM 1302 C C . ASN A 1 159 ? -10.813 -3.665 15.895 1.00 91.69 159 ASN A C 1
ATOM 1304 O O . ASN A 1 159 ? -10.408 -2.767 16.639 1.00 91.69 159 ASN A O 1
ATOM 1308 N N . LYS A 1 160 ? -10.086 -4.166 14.907 1.00 93.25 160 LYS A N 1
ATOM 1309 C CA . LYS A 1 160 ? -8.717 -3.767 14.626 1.00 93.25 160 LYS A CA 1
ATOM 1310 C C . LYS A 1 160 ? -8.666 -2.854 13.420 1.00 93.25 160 LYS A C 1
ATOM 1312 O O . LYS A 1 160 ? -9.433 -3.044 12.477 1.00 93.25 160 L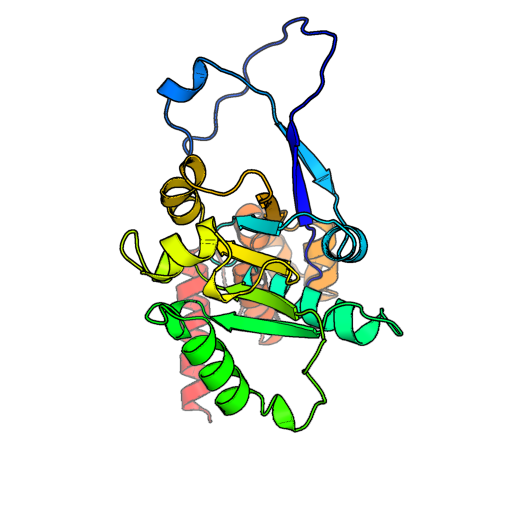YS A O 1
ATOM 1317 N N . ILE A 1 161 ? -7.766 -1.878 13.440 1.00 94.44 161 ILE A N 1
ATOM 1318 C CA . ILE A 1 161 ? -7.621 -0.902 12.364 1.00 94.44 161 ILE A CA 1
ATOM 1319 C C . ILE A 1 161 ? -6.188 -0.926 11.834 1.00 94.44 161 ILE A C 1
ATOM 1321 O O . ILE A 1 161 ? -5.220 -0.808 12.584 1.00 94.44 161 ILE A O 1
ATOM 1325 N N . ILE A 1 162 ? -6.061 -1.042 10.514 1.00 95.69 162 ILE A N 1
ATOM 1326 C CA . ILE A 1 162 ? -4.835 -0.741 9.778 1.00 95.69 162 ILE A CA 1
ATOM 1327 C C . ILE A 1 162 ? -5.157 0.392 8.815 1.00 95.69 162 ILE A C 1
ATOM 1329 O O . ILE A 1 162 ? -5.957 0.240 7.894 1.00 95.69 162 ILE A O 1
ATOM 1333 N N . LEU A 1 163 ? -4.524 1.532 9.040 1.00 94.38 163 LEU A N 1
ATOM 1334 C CA . LEU A 1 163 ? -4.743 2.769 8.308 1.00 94.38 163 LEU A CA 1
ATOM 1335 C C . LEU A 1 163 ? -3.566 3.048 7.379 1.00 94.38 163 LEU A C 1
ATOM 1337 O O . LEU A 1 163 ? -2.423 2.837 7.771 1.00 94.38 163 LEU A O 1
ATOM 1341 N N . THR A 1 164 ? -3.800 3.579 6.183 1.00 95.62 164 THR A N 1
ATOM 1342 C CA . THR A 1 164 ? -2.719 4.073 5.319 1.00 95.62 164 THR A CA 1
ATOM 1343 C C . THR A 1 164 ? -2.763 5.588 5.188 1.00 95.62 164 THR A C 1
ATOM 1345 O O . THR A 1 164 ? -3.826 6.211 5.138 1.00 95.62 164 THR A O 1
ATOM 1348 N N . THR A 1 165 ? -1.587 6.202 5.089 1.00 93.06 165 THR A N 1
ATOM 1349 C CA . THR A 1 165 ? -1.470 7.638 4.831 1.00 93.06 165 THR A CA 1
ATOM 1350 C C . THR A 1 165 ? -0.141 7.991 4.169 1.00 93.06 165 THR A C 1
ATOM 1352 O O . THR A 1 165 ? 0.797 7.186 4.112 1.00 93.06 165 THR A O 1
ATOM 1355 N N . ARG A 1 166 ? -0.048 9.210 3.639 1.00 91.81 166 ARG A N 1
ATOM 1356 C CA . ARG A 1 166 ? 1.231 9.832 3.262 1.00 91.81 166 ARG A CA 1
ATOM 1357 C C . ARG A 1 166 ? 1.903 10.453 4.492 1.00 91.81 166 ARG A C 1
ATOM 1359 O O . ARG A 1 166 ? 1.195 10.796 5.437 1.00 91.81 166 ARG A O 1
ATOM 1366 N N . PRO A 1 167 ? 3.227 10.698 4.464 1.00 90.69 167 PRO A N 1
ATOM 1367 C CA . PRO A 1 167 ? 3.926 11.360 5.568 1.00 90.69 167 PRO A CA 1
ATOM 1368 C C . PRO A 1 167 ? 3.245 12.653 6.036 1.00 90.69 167 PRO A C 1
ATOM 1370 O O . PRO A 1 167 ? 3.009 12.825 7.223 1.00 90.69 167 PRO A O 1
ATOM 1373 N N . ILE A 1 168 ? 2.807 13.507 5.105 1.00 86.38 168 ILE A N 1
ATOM 1374 C CA . ILE A 1 168 ? 2.100 14.749 5.453 1.00 86.38 168 ILE A CA 1
ATOM 1375 C C . ILE A 1 168 ? 0.779 14.509 6.200 1.00 86.38 168 ILE A C 1
ATOM 1377 O O . ILE A 1 168 ? 0.454 15.248 7.123 1.00 86.38 168 ILE A O 1
ATOM 1381 N N . GLY A 1 169 ? 0.036 13.460 5.839 1.00 85.88 169 GLY A N 1
ATOM 1382 C CA . GLY A 1 169 ? -1.208 13.105 6.515 1.00 85.88 169 GLY A CA 1
ATOM 1383 C C . GLY A 1 169 ? -0.955 12.548 7.915 1.00 85.88 169 GLY A C 1
ATOM 1384 O O . GLY A 1 169 ? -1.698 12.869 8.835 1.00 85.88 169 GLY A O 1
ATOM 1385 N N . TYR A 1 170 ? 0.121 11.773 8.095 1.00 88.19 170 TYR A N 1
ATOM 1386 C CA . TYR A 1 170 ? 0.569 11.319 9.416 1.00 88.19 170 TYR A CA 1
ATOM 1387 C C . TYR A 1 170 ? 0.887 12.503 10.336 1.00 88.19 170 TYR A C 1
ATOM 1389 O O . TYR A 1 170 ? 0.407 12.557 11.466 1.00 88.19 170 TYR A O 1
ATOM 1397 N N . GLU A 1 171 ? 1.633 13.492 9.838 1.00 85.19 171 GLU A N 1
ATOM 1398 C CA . GLU A 1 171 ? 2.009 14.684 10.607 1.00 85.19 171 GLU A CA 1
ATOM 1399 C C . GLU A 1 171 ? 0.802 15.480 11.122 1.00 85.19 171 GLU A C 1
ATOM 1401 O O . GLU A 1 171 ? 0.861 16.057 12.208 1.00 85.19 171 GLU A O 1
ATOM 1406 N N . TRP A 1 172 ? -0.317 15.477 10.392 1.00 82.31 172 TRP A N 1
ATOM 1407 C CA . TRP A 1 172 ? -1.539 16.163 10.819 1.00 82.31 172 TRP A CA 1
ATOM 1408 C C . TRP A 1 172 ? -2.199 15.542 12.047 1.00 82.31 172 TRP A C 1
ATOM 1410 O O . TRP A 1 172 ? -2.863 16.266 12.787 1.00 82.31 172 TRP A O 1
ATOM 1420 N N . ILE A 1 173 ? -2.033 14.234 12.256 1.00 80.25 173 ILE A N 1
ATOM 1421 C CA . ILE A 1 173 ? -2.759 13.485 13.288 1.00 80.25 173 ILE A CA 1
ATOM 1422 C C . ILE A 1 173 ? -1.854 12.886 14.367 1.00 80.25 173 ILE A C 1
ATOM 1424 O O . ILE A 1 173 ? -2.362 12.510 15.418 1.00 80.25 173 ILE A O 1
ATOM 1428 N N . LYS A 1 174 ? -0.528 12.821 14.161 1.00 82.94 174 LYS A N 1
ATOM 1429 C CA . LYS A 1 174 ? 0.408 12.098 15.047 1.00 82.94 174 LYS A CA 1
ATOM 1430 C C . LYS A 1 174 ? 0.331 12.509 16.521 1.00 82.94 174 LYS A C 1
ATOM 1432 O O . LYS A 1 174 ? 0.606 11.689 17.385 1.00 82.94 174 LYS A O 1
ATOM 1437 N N . LYS A 1 175 ? -0.017 13.770 16.804 1.00 81.50 175 LYS A N 1
ATOM 1438 C CA . LYS A 1 175 ? -0.125 14.309 18.172 1.00 81.50 175 LYS A CA 1
ATOM 1439 C C . LYS A 1 175 ? -1.407 13.891 18.887 1.00 81.50 175 LYS A C 1
ATOM 1441 O O . LYS A 1 175 ? -1.410 13.807 20.107 1.00 81.50 175 LYS A O 1
ATOM 1446 N N . ASP A 1 176 ? -2.463 13.639 18.124 1.00 78.38 176 ASP A N 1
ATOM 1447 C CA . ASP A 1 176 ? -3.786 13.328 18.658 1.00 78.38 176 ASP A CA 1
ATOM 1448 C C . ASP A 1 176 ? -4.129 11.837 18.544 1.00 78.38 176 ASP A C 1
ATOM 1450 O O . ASP A 1 176 ? -5.237 11.424 18.885 1.00 78.38 176 ASP A O 1
ATOM 1454 N N . LEU A 1 177 ? -3.220 11.045 17.981 1.00 77.25 177 LEU A N 1
ATOM 1455 C CA . LEU A 1 177 ? -3.427 9.633 17.739 1.00 77.25 177 LEU A CA 1
ATOM 1456 C C . LEU A 1 177 ? -3.374 8.857 19.056 1.00 77.25 177 LEU A C 1
ATOM 1458 O O . LEU A 1 177 ? -2.499 9.094 19.890 1.00 77.25 177 LEU A O 1
ATOM 1462 N N . ASP A 1 178 ? -4.287 7.901 19.214 1.00 80.56 178 ASP A N 1
ATOM 1463 C CA . ASP A 1 178 ? -4.275 6.985 20.351 1.00 80.56 178 ASP A CA 1
ATOM 1464 C C . ASP A 1 178 ? -2.909 6.259 20.426 1.00 80.56 178 ASP A C 1
ATOM 1466 O O . ASP A 1 178 ? -2.445 5.730 19.406 1.00 80.56 178 ASP A O 1
ATOM 1470 N N . PRO A 1 179 ? -2.255 6.198 21.605 1.00 82.12 179 PRO A N 1
ATOM 1471 C CA . PRO A 1 179 ? -0.991 5.485 21.804 1.00 82.12 179 PRO A CA 1
ATOM 1472 C C . PRO A 1 179 ? -0.995 4.010 21.374 1.00 82.12 179 PRO A C 1
ATOM 1474 O O . PRO A 1 179 ? 0.072 3.401 21.280 1.00 82.12 179 PRO A O 1
ATOM 1477 N N . LYS A 1 180 ? -2.167 3.404 21.142 1.00 85.62 180 LYS A N 1
ATOM 1478 C CA . LYS A 1 180 ? -2.295 2.040 20.614 1.00 85.62 180 LYS A CA 1
ATOM 1479 C C . LYS A 1 180 ? -1.910 1.890 19.144 1.00 85.62 180 LYS A C 1
ATOM 1481 O O . LYS A 1 180 ? -1.714 0.754 18.717 1.00 85.62 180 LYS A O 1
ATOM 1486 N N . TYR A 1 181 ? -1.802 2.984 18.391 1.00 89.12 181 TYR A N 1
ATOM 1487 C CA . TYR A 1 181 ? -1.361 2.931 17.002 1.00 89.12 181 TYR A CA 1
ATOM 1488 C C . TYR A 1 181 ? 0.160 2.840 16.899 1.00 89.12 181 TYR A C 1
ATOM 1490 O O . TYR A 1 181 ? 0.893 3.725 17.343 1.00 89.12 181 TYR A O 1
ATOM 1498 N N . GLU A 1 182 ? 0.633 1.804 16.219 1.00 91.31 182 GLU A N 1
ATOM 1499 C CA . GLU A 1 182 ? 2.037 1.637 15.870 1.00 91.31 182 GLU A CA 1
ATOM 1500 C C . GLU A 1 182 ? 2.310 2.068 14.427 1.00 91.31 182 GLU A C 1
ATOM 1502 O O . GLU A 1 182 ? 1.505 1.888 13.510 1.00 91.31 182 GLU A O 1
ATOM 1507 N N . TYR A 1 183 ? 3.488 2.653 14.225 1.00 92.12 183 TYR A N 1
ATOM 1508 C CA . TYR A 1 183 ? 3.933 3.115 12.919 1.00 92.12 183 TYR A CA 1
ATOM 1509 C C . TYR A 1 183 ? 4.538 1.954 12.126 1.00 92.12 183 TYR A C 1
ATOM 1511 O O . TYR A 1 183 ? 5.527 1.343 12.548 1.00 92.12 183 TYR A O 1
ATOM 1519 N N . LEU A 1 184 ? 3.987 1.717 10.939 1.00 93.75 184 LEU A N 1
ATOM 1520 C CA . LEU A 1 184 ? 4.523 0.813 9.931 1.00 93.75 184 LEU A CA 1
ATOM 1521 C C . LEU A 1 184 ? 4.999 1.604 8.713 1.00 93.75 184 LEU A C 1
ATOM 1523 O O . LEU A 1 184 ? 4.379 2.588 8.310 1.00 93.75 184 LEU A O 1
ATOM 1527 N N . GLN A 1 185 ? 6.051 1.116 8.069 1.00 92.19 185 GLN A N 1
ATOM 1528 C CA . GLN A 1 185 ? 6.473 1.577 6.751 1.00 92.19 185 GLN A CA 1
ATOM 1529 C C . GLN A 1 185 ? 6.653 0.406 5.793 1.00 92.19 185 GLN A C 1
ATOM 1531 O O . GLN A 1 185 ? 6.911 -0.729 6.197 1.00 92.19 185 GLN A O 1
ATOM 1536 N N . ILE A 1 186 ? 6.538 0.703 4.502 1.00 90.25 186 ILE A N 1
ATOM 1537 C CA . ILE A 1 186 ? 6.849 -0.244 3.436 1.00 90.25 186 ILE A CA 1
ATOM 1538 C C . ILE A 1 186 ? 8.284 0.013 2.998 1.00 90.25 186 ILE A C 1
ATOM 1540 O O . ILE A 1 186 ? 8.622 1.126 2.594 1.00 90.25 186 ILE A O 1
ATOM 1544 N N . GLN A 1 187 ? 9.118 -1.017 3.071 1.00 90.00 187 GLN A N 1
ATOM 1545 C CA . GLN A 1 187 ? 10.491 -0.933 2.601 1.00 90.00 187 GLN A CA 1
ATOM 1546 C C . GLN A 1 187 ? 10.515 -0.795 1.073 1.00 90.00 187 GLN A C 1
ATOM 1548 O O . GLN A 1 187 ? 9.781 -1.491 0.363 1.00 90.00 187 GLN A O 1
ATOM 1553 N N . LEU A 1 188 ? 11.388 0.081 0.570 1.00 90.94 188 LEU A N 1
ATOM 1554 C CA . LEU A 1 188 ? 11.705 0.153 -0.855 1.00 90.94 188 LEU A CA 1
ATOM 1555 C C . LEU A 1 188 ? 12.221 -1.198 -1.366 1.00 90.94 188 LEU A C 1
ATOM 1557 O O . LEU A 1 188 ? 12.800 -1.987 -0.615 1.00 90.94 188 LEU A O 1
ATOM 1561 N N . LEU A 1 189 ? 12.007 -1.467 -2.652 1.00 92.50 189 LEU A N 1
ATOM 1562 C CA . LEU A 1 189 ? 12.475 -2.707 -3.259 1.00 92.50 189 LEU A CA 1
ATOM 1563 C C . LEU A 1 189 ? 13.995 -2.684 -3.384 1.00 92.50 189 LEU A C 1
ATOM 1565 O O . LEU A 1 189 ? 14.569 -1.731 -3.906 1.00 92.50 189 LEU A O 1
ATOM 1569 N N . ASP A 1 190 ? 14.627 -3.760 -2.932 1.00 92.56 190 ASP A N 1
ATOM 1570 C CA . ASP A 1 190 ? 16.032 -4.017 -3.199 1.00 92.56 190 ASP A CA 1
ATOM 1571 C C . ASP A 1 190 ? 16.215 -4.700 -4.565 1.00 92.56 190 ASP A C 1
ATOM 1573 O O . ASP A 1 190 ? 15.263 -5.151 -5.214 1.00 92.56 190 ASP A O 1
ATOM 1577 N N . ASN A 1 191 ? 17.468 -4.819 -5.002 1.00 93.94 191 ASN A N 1
ATOM 1578 C CA . ASN A 1 191 ? 17.795 -5.448 -6.283 1.00 93.94 191 ASN A CA 1
ATOM 1579 C C . ASN A 1 191 ? 17.328 -6.909 -6.357 1.00 93.94 191 ASN A C 1
ATOM 1581 O O . ASN A 1 191 ? 17.010 -7.396 -7.442 1.00 93.94 191 ASN A O 1
ATOM 1585 N N . LYS A 1 192 ? 17.256 -7.608 -5.216 1.00 93.25 192 LYS A N 1
ATOM 1586 C CA . LYS A 1 192 ? 16.763 -8.986 -5.155 1.00 93.25 192 LYS A CA 1
ATOM 1587 C C . LYS A 1 192 ? 15.282 -9.037 -5.533 1.00 93.25 192 LYS A C 1
ATOM 1589 O O . LYS A 1 192 ? 14.919 -9.785 -6.436 1.00 93.25 192 LYS A O 1
ATOM 1594 N N . LYS A 1 193 ? 14.446 -8.191 -4.933 1.00 92.00 193 LYS A N 1
ATOM 1595 C CA . LYS A 1 193 ? 13.016 -8.092 -5.253 1.00 92.00 193 LYS A CA 1
ATOM 1596 C C . LYS A 1 193 ? 12.748 -7.555 -6.644 1.00 92.00 193 LYS A C 1
ATOM 1598 O O . LYS A 1 193 ? 11.838 -8.035 -7.318 1.00 92.00 193 LYS A O 1
ATOM 1603 N N . ILE A 1 194 ? 13.533 -6.574 -7.085 1.00 95.12 194 ILE A N 1
ATOM 1604 C CA . ILE A 1 194 ? 13.459 -6.071 -8.459 1.00 95.12 194 ILE A CA 1
ATOM 1605 C C . ILE A 1 194 ? 13.705 -7.232 -9.429 1.00 95.12 194 ILE A C 1
ATOM 1607 O O . ILE A 1 194 ? 12.910 -7.440 -10.343 1.00 95.12 194 ILE A O 1
ATOM 1611 N N . LYS A 1 195 ? 14.746 -8.040 -9.191 1.00 95.06 195 LYS A N 1
ATOM 1612 C CA . LYS A 1 195 ? 15.045 -9.236 -9.987 1.00 95.06 195 LYS A CA 1
ATOM 1613 C C . LYS A 1 195 ? 13.921 -10.261 -9.956 1.00 95.06 195 LYS A C 1
ATOM 1615 O O . LYS A 1 195 ? 13.494 -10.709 -11.014 1.00 95.06 195 LYS A O 1
ATOM 1620 N N . GLU A 1 196 ? 13.418 -10.604 -8.774 1.00 94.06 196 GLU A N 1
ATOM 1621 C CA . GLU A 1 196 ? 12.308 -11.554 -8.617 1.00 94.06 196 GLU A CA 1
ATOM 1622 C C . GLU A 1 196 ? 11.046 -11.102 -9.362 1.00 94.06 196 GLU A C 1
ATOM 1624 O O . GLU A 1 196 ? 10.362 -11.918 -9.981 1.00 94.06 196 GLU A O 1
ATOM 1629 N N . TYR A 1 197 ? 10.739 -9.803 -9.337 1.00 94.00 197 TYR A N 1
ATOM 1630 C CA . TYR A 1 197 ? 9.561 -9.267 -10.009 1.00 94.00 197 TYR A CA 1
ATOM 1631 C C . TYR A 1 197 ? 9.734 -9.152 -11.524 1.00 94.00 197 TYR A C 1
ATOM 1633 O O . TYR A 1 197 ? 8.797 -9.441 -12.270 1.00 94.00 197 TYR A O 1
ATOM 1641 N N . VAL A 1 198 ? 10.898 -8.710 -12.000 1.00 93.81 198 VAL A N 1
ATOM 1642 C CA . VAL A 1 198 ? 11.167 -8.517 -13.435 1.00 93.81 198 VAL A CA 1
ATOM 1643 C C . VAL A 1 198 ? 11.409 -9.853 -14.143 1.00 93.81 198 VAL A C 1
ATOM 1645 O O . VAL A 1 198 ? 11.046 -9.990 -15.311 1.00 93.81 198 VAL A O 1
ATOM 1648 N N . GLY A 1 199 ? 11.936 -10.853 -13.434 1.00 94.06 199 GLY A N 1
ATOM 1649 C CA . GLY A 1 199 ? 12.165 -12.196 -13.960 1.00 94.06 199 GLY A CA 1
ATOM 1650 C C . GLY A 1 199 ? 13.253 -12.216 -15.032 1.00 94.06 199 GLY A C 1
ATOM 1651 O O . GLY A 1 199 ? 14.294 -11.573 -14.886 1.00 94.06 199 GLY A O 1
ATOM 1652 N N . ASP A 1 200 ? 13.001 -12.936 -16.124 1.00 93.12 200 ASP A N 1
ATOM 1653 C CA . ASP A 1 200 ? 13.993 -13.216 -17.174 1.00 93.12 200 ASP A CA 1
ATOM 1654 C C . ASP A 1 200 ? 14.534 -11.953 -17.852 1.00 93.12 200 ASP A C 1
ATOM 1656 O O . ASP A 1 200 ? 15.682 -11.907 -18.296 1.00 93.12 200 ASP A O 1
ATOM 1660 N N . HIS A 1 201 ? 13.749 -10.874 -17.860 1.00 93.62 201 HIS A N 1
ATOM 1661 C CA . HIS A 1 201 ? 14.177 -9.609 -18.445 1.00 93.62 201 HIS A CA 1
ATOM 1662 C C . HIS A 1 201 ? 15.153 -8.816 -17.569 1.00 93.62 201 HIS A C 1
ATOM 1664 O O . HIS A 1 201 ? 15.668 -7.791 -18.023 1.00 93.62 201 HIS A O 1
ATOM 1670 N N . TYR A 1 202 ? 15.437 -9.266 -16.341 1.00 95.00 202 TYR A N 1
ATOM 1671 C CA . TYR A 1 202 ? 16.343 -8.560 -15.438 1.00 95.00 202 TYR A CA 1
ATOM 1672 C C . TYR A 1 202 ? 17.729 -8.390 -16.063 1.00 95.00 202 TYR A C 1
ATOM 1674 O O . TYR A 1 202 ? 18.310 -7.322 -15.950 1.00 95.00 202 TYR A O 1
ATOM 1682 N N . ASN A 1 203 ? 18.244 -9.391 -16.780 1.00 94.94 203 ASN A N 1
ATOM 1683 C CA . ASN A 1 203 ? 19.567 -9.321 -17.413 1.00 94.94 203 ASN A CA 1
ATOM 1684 C C . ASN A 1 203 ? 19.553 -8.692 -18.818 1.00 94.94 203 ASN A C 1
ATOM 1686 O O . ASN A 1 203 ? 20.582 -8.694 -19.489 1.00 94.94 203 ASN A O 1
ATOM 1690 N N . SER A 1 204 ? 18.413 -8.179 -19.292 1.00 93.94 204 SER A N 1
ATOM 1691 C CA . SER A 1 204 ? 18.361 -7.514 -20.597 1.00 93.94 204 SER A CA 1
ATOM 1692 C C . SER A 1 204 ? 19.157 -6.208 -20.574 1.00 93.94 204 SER A C 1
ATOM 1694 O O . SER A 1 204 ? 19.122 -5.469 -19.587 1.00 93.94 204 SER A O 1
ATOM 1696 N N . GLU A 1 205 ? 19.850 -5.909 -21.672 1.00 92.81 205 GLU A N 1
ATOM 1697 C CA . GLU A 1 205 ? 20.694 -4.715 -21.799 1.00 92.81 205 GLU A CA 1
ATOM 1698 C C . GLU A 1 205 ? 19.907 -3.430 -21.500 1.00 92.81 205 GLU A C 1
ATOM 1700 O O . GLU A 1 205 ? 20.318 -2.621 -20.666 1.00 92.81 205 GLU A O 1
ATOM 1705 N N . ASN A 1 206 ? 18.710 -3.303 -22.082 1.00 90.88 206 ASN A N 1
ATOM 1706 C CA . ASN A 1 206 ? 17.832 -2.150 -21.876 1.00 90.88 206 ASN A CA 1
ATOM 1707 C C . ASN A 1 206 ? 17.428 -1.973 -20.405 1.00 90.88 206 ASN A C 1
ATOM 1709 O O . ASN A 1 206 ? 17.398 -0.850 -19.904 1.00 90.88 206 ASN A O 1
ATOM 1713 N N . PHE A 1 207 ? 17.128 -3.063 -19.690 1.00 95.06 207 PHE A N 1
ATOM 1714 C CA . PHE A 1 207 ? 16.760 -2.977 -18.278 1.00 95.06 207 PHE A CA 1
ATOM 1715 C C . PHE A 1 207 ? 17.966 -2.633 -17.396 1.00 95.06 207 PHE A C 1
ATOM 1717 O O . PHE A 1 207 ? 17.864 -1.756 -16.538 1.00 95.06 207 PHE A O 1
ATOM 1724 N N . GLN A 1 208 ? 19.120 -3.263 -17.630 1.00 95.19 208 GLN A N 1
ATOM 1725 C CA . GLN A 1 208 ? 20.354 -2.985 -16.885 1.00 95.19 208 GLN A CA 1
ATOM 1726 C C . GLN A 1 208 ? 20.842 -1.541 -17.083 1.00 95.19 208 GLN A C 1
ATOM 1728 O O . GLN A 1 208 ? 21.297 -0.897 -16.131 1.00 95.19 208 GLN A O 1
ATOM 1733 N N . ALA A 1 209 ? 20.672 -0.981 -18.284 1.00 92.56 209 ALA A N 1
ATOM 1734 C CA . ALA A 1 209 ? 20.969 0.424 -18.555 1.00 92.56 209 ALA A CA 1
ATOM 1735 C C . ALA A 1 209 ? 20.105 1.379 -17.709 1.00 92.56 209 ALA A C 1
ATOM 1737 O O . ALA A 1 209 ? 20.598 2.398 -17.224 1.00 92.56 209 ALA A O 1
ATOM 1738 N N . ILE A 1 210 ? 18.831 1.047 -17.479 1.00 93.88 210 ILE A N 1
ATOM 1739 C CA . ILE A 1 210 ? 17.947 1.847 -16.618 1.00 93.88 210 ILE A CA 1
ATOM 1740 C C . ILE A 1 210 ? 18.285 1.625 -15.147 1.00 93.88 210 ILE A C 1
ATOM 1742 O O . ILE A 1 210 ? 18.381 2.602 -14.407 1.00 93.88 210 ILE A O 1
ATOM 1746 N N . LEU A 1 211 ? 18.489 0.373 -14.728 1.00 94.69 211 LEU A N 1
ATOM 1747 C CA . LEU A 1 211 ? 18.789 0.010 -13.341 1.00 94.69 211 LEU A CA 1
ATOM 1748 C C . LEU A 1 211 ? 20.060 0.693 -12.832 1.00 94.69 211 LEU A C 1
ATOM 1750 O O . LEU A 1 211 ? 20.051 1.255 -11.741 1.00 94.69 211 LEU A O 1
ATOM 1754 N N . SER A 1 212 ? 21.121 0.713 -13.638 1.00 93.19 212 SER A N 1
ATOM 1755 C CA . SER A 1 212 ? 22.389 1.364 -13.278 1.00 93.19 212 SER A CA 1
ATOM 1756 C C . SER A 1 212 ? 22.270 2.882 -13.102 1.00 93.19 212 SER A C 1
ATOM 1758 O O . SER A 1 212 ? 22.984 3.458 -12.286 1.00 93.19 212 SER A O 1
ATOM 1760 N N . ARG A 1 213 ? 21.361 3.536 -13.835 1.00 92.00 213 ARG A N 1
ATOM 1761 C CA . ARG A 1 213 ? 21.175 4.998 -13.806 1.00 92.00 213 ARG A CA 1
ATOM 1762 C C . ARG A 1 213 ? 20.064 5.463 -12.864 1.00 92.00 213 ARG A C 1
ATOM 1764 O O . ARG A 1 213 ? 20.091 6.599 -12.409 1.00 92.00 213 ARG A O 1
ATOM 1771 N N . ASN A 1 214 ? 19.069 4.615 -12.605 1.00 93.19 214 ASN A N 1
ATOM 1772 C CA . ASN A 1 214 ? 17.810 4.991 -11.960 1.00 93.19 214 ASN A CA 1
ATOM 1773 C C . ASN A 1 214 ? 17.355 3.964 -10.908 1.00 93.19 214 ASN A C 1
ATOM 1775 O O . ASN A 1 214 ? 16.159 3.690 -10.795 1.00 93.19 214 ASN A O 1
ATOM 1779 N N . ASN A 1 215 ? 18.270 3.379 -10.132 1.00 92.75 215 ASN A N 1
ATOM 1780 C CA . ASN A 1 215 ? 17.895 2.368 -9.137 1.00 92.75 215 ASN A CA 1
ATOM 1781 C C . ASN A 1 215 ? 16.827 2.875 -8.143 1.00 92.75 215 ASN A C 1
ATOM 1783 O O . ASN A 1 215 ? 15.828 2.203 -7.900 1.00 92.75 215 ASN A O 1
ATOM 1787 N N . ASP A 1 216 ? 16.960 4.115 -7.663 1.00 92.38 216 ASP A N 1
ATOM 1788 C CA . ASP A 1 216 ? 15.998 4.743 -6.741 1.00 92.38 216 ASP A CA 1
ATOM 1789 C C . ASP A 1 216 ? 14.597 4.919 -7.340 1.00 92.38 216 ASP A C 1
ATOM 1791 O O . ASP A 1 216 ? 13.598 5.022 -6.630 1.00 92.38 216 ASP A O 1
ATOM 1795 N N . LEU A 1 217 ? 14.503 4.981 -8.667 1.00 93.38 217 LEU A N 1
ATOM 1796 C CA . LEU A 1 217 ? 13.229 5.007 -9.367 1.00 93.38 217 LEU A CA 1
ATOM 1797 C C . LEU A 1 217 ? 12.612 3.606 -9.378 1.00 93.38 217 LEU A C 1
ATOM 1799 O O . LEU A 1 217 ? 11.424 3.458 -9.095 1.00 93.38 217 LEU A O 1
ATOM 1803 N N . LEU A 1 218 ? 13.415 2.586 -9.693 1.00 95.38 218 LEU A N 1
ATOM 1804 C CA . LEU A 1 218 ? 12.977 1.190 -9.784 1.00 95.38 218 LEU A CA 1
ATOM 1805 C C . LEU A 1 218 ? 12.685 0.556 -8.422 1.00 95.38 218 LEU A C 1
ATOM 1807 O O . LEU A 1 218 ? 11.956 -0.432 -8.351 1.00 95.38 218 LEU A O 1
ATOM 1811 N N . SER A 1 219 ? 13.189 1.142 -7.340 1.00 94.62 219 SER A N 1
ATOM 1812 C CA . SER A 1 219 ? 12.867 0.718 -5.979 1.00 94.62 219 SER A CA 1
ATOM 1813 C C . SER A 1 219 ? 11.417 1.040 -5.578 1.00 94.62 219 SER A C 1
ATOM 1815 O O . SER A 1 219 ? 10.901 0.475 -4.611 1.00 94.62 219 SER A O 1
ATOM 1817 N N . VAL A 1 220 ? 10.721 1.900 -6.341 1.00 95.06 220 VAL A N 1
ATOM 1818 C CA . VAL A 1 220 ? 9.302 2.230 -6.149 1.00 95.06 220 VAL A CA 1
ATOM 1819 C C . VAL A 1 220 ? 8.415 1.270 -6.965 1.00 95.06 220 VAL A C 1
ATOM 1821 O O . VAL A 1 220 ? 8.454 1.303 -8.200 1.00 95.06 220 VAL A O 1
ATOM 1824 N N . PRO A 1 221 ? 7.534 0.470 -6.327 1.00 94.81 221 PRO A N 1
ATOM 1825 C CA . PRO A 1 221 ? 6.753 -0.576 -6.993 1.00 94.81 221 PRO A CA 1
ATOM 1826 C C . PRO A 1 221 ? 5.940 -0.132 -8.213 1.00 94.81 221 PRO A C 1
ATOM 1828 O O . PRO A 1 221 ? 5.951 -0.819 -9.235 1.00 94.81 221 PRO A O 1
ATOM 1831 N N . ILE A 1 222 ? 5.235 1.007 -8.147 1.00 94.81 222 ILE A N 1
ATOM 1832 C CA . ILE A 1 222 ? 4.426 1.462 -9.292 1.00 94.81 222 ILE A CA 1
ATOM 1833 C C . ILE A 1 222 ? 5.295 1.807 -10.507 1.00 94.81 222 ILE A C 1
ATOM 1835 O O . ILE A 1 222 ? 4.913 1.515 -11.638 1.00 94.81 222 ILE A O 1
ATOM 1839 N N . LEU A 1 223 ? 6.480 2.377 -10.277 1.00 96.38 223 LEU A N 1
ATOM 1840 C CA . LEU A 1 223 ? 7.401 2.769 -11.340 1.00 96.38 223 LEU A CA 1
ATOM 1841 C C . LEU A 1 223 ? 8.073 1.535 -11.943 1.00 96.38 223 LEU A C 1
ATOM 1843 O O . LEU A 1 223 ? 8.147 1.410 -13.164 1.00 96.38 223 LEU A O 1
ATOM 1847 N N . LEU A 1 224 ? 8.454 0.567 -11.105 1.00 96.25 224 LEU A N 1
ATOM 1848 C CA . LEU A 1 224 ? 8.936 -0.728 -11.576 1.00 96.25 224 LEU A CA 1
ATOM 1849 C C . LEU A 1 224 ? 7.888 -1.454 -12.429 1.00 96.25 224 LEU A C 1
ATOM 1851 O O . LEU A 1 224 ? 8.222 -2.008 -13.476 1.00 96.25 224 LEU A O 1
ATOM 1855 N N . LYS A 1 225 ? 6.611 -1.419 -12.026 1.00 95.62 225 LYS A N 1
ATOM 1856 C CA . LYS A 1 225 ? 5.504 -1.985 -12.811 1.00 95.62 225 LYS A CA 1
ATOM 1857 C C . LYS A 1 225 ? 5.368 -1.307 -14.175 1.00 95.62 225 LYS A C 1
ATOM 1859 O O . LYS A 1 225 ? 5.172 -2.010 -15.166 1.00 95.62 225 LYS A O 1
ATOM 1864 N N . MET A 1 226 ? 5.495 0.020 -14.252 1.00 96.44 226 MET A N 1
ATOM 1865 C CA . MET A 1 226 ? 5.492 0.747 -15.530 1.00 96.44 226 MET A CA 1
ATOM 1866 C C . MET A 1 226 ? 6.644 0.288 -16.431 1.00 96.44 226 MET A C 1
ATOM 1868 O O . MET A 1 226 ? 6.407 -0.075 -17.582 1.00 96.44 226 MET A O 1
ATOM 1872 N N . VAL A 1 227 ? 7.867 0.209 -15.894 1.00 96.38 227 VAL A N 1
ATOM 1873 C CA . VAL A 1 227 ? 9.049 -0.259 -16.640 1.00 96.38 227 VAL A CA 1
ATOM 1874 C C . VAL A 1 227 ? 8.874 -1.698 -17.118 1.00 96.38 227 VAL A C 1
ATOM 1876 O O . VAL A 1 227 ? 9.065 -1.965 -18.302 1.00 96.38 227 VAL A O 1
ATOM 1879 N N . LYS A 1 228 ? 8.440 -2.617 -16.246 1.00 94.94 228 LYS A N 1
ATOM 1880 C CA . LYS A 1 228 ? 8.155 -4.012 -16.622 1.00 94.94 228 LYS A CA 1
ATOM 1881 C C . LYS A 1 228 ? 7.092 -4.089 -17.717 1.00 94.94 228 LYS A C 1
ATOM 1883 O O . LYS A 1 228 ? 7.235 -4.867 -18.650 1.00 94.94 228 LYS A O 1
ATOM 1888 N N . THR A 1 229 ? 6.045 -3.271 -17.636 1.00 95.25 229 THR A N 1
ATOM 1889 C CA . THR A 1 229 ? 4.987 -3.241 -18.655 1.00 95.25 229 THR A CA 1
ATOM 1890 C C . THR A 1 229 ? 5.538 -2.801 -20.011 1.00 95.25 229 THR A C 1
ATOM 1892 O O . THR A 1 229 ? 5.283 -3.467 -21.010 1.00 95.25 229 THR A O 1
ATOM 1895 N N . LEU A 1 230 ? 6.333 -1.730 -20.060 1.00 95.62 230 LEU A N 1
ATOM 1896 C CA . LEU A 1 230 ? 6.980 -1.273 -21.296 1.00 95.62 230 LEU A CA 1
ATOM 1897 C C . LEU A 1 230 ? 7.945 -2.321 -21.861 1.00 95.62 230 LEU A C 1
ATOM 1899 O O . LEU A 1 230 ? 7.973 -2.548 -23.068 1.00 95.62 230 LEU A O 1
ATOM 1903 N N . LEU A 1 231 ? 8.697 -2.985 -20.984 1.00 94.56 231 LEU A N 1
ATOM 1904 C CA . LEU A 1 231 ? 9.642 -4.044 -21.327 1.00 94.56 231 LEU A CA 1
ATOM 1905 C C . LEU A 1 231 ? 8.942 -5.246 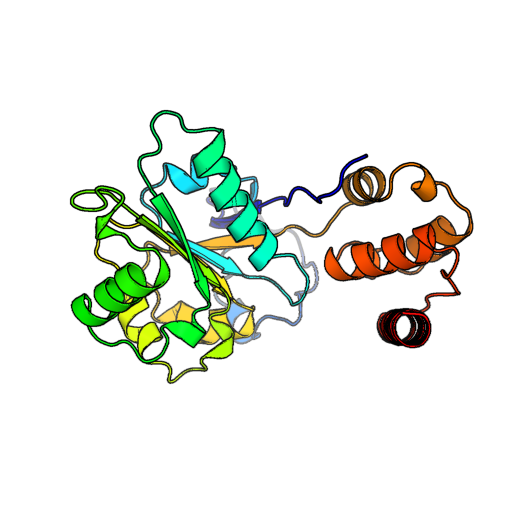-21.971 1.00 94.56 231 LEU A C 1
ATOM 1907 O O . LEU A 1 231 ? 9.339 -5.666 -23.052 1.00 94.56 231 LEU A O 1
ATOM 1911 N N . LEU A 1 232 ? 7.852 -5.734 -21.369 1.00 93.06 232 LEU A N 1
ATOM 1912 C CA . LEU A 1 232 ? 7.058 -6.854 -21.893 1.00 93.06 232 LEU A CA 1
ATOM 1913 C C . LEU A 1 232 ? 6.401 -6.557 -23.248 1.00 93.06 232 LEU A C 1
ATOM 1915 O O . LEU A 1 232 ? 6.079 -7.480 -23.988 1.00 93.06 232 LEU A O 1
ATOM 1919 N N . ASN A 1 233 ? 6.201 -5.280 -23.574 1.00 92.75 233 ASN A N 1
ATOM 1920 C CA . ASN A 1 233 ? 5.581 -4.850 -24.826 1.00 92.75 233 ASN A CA 1
ATOM 1921 C C . ASN A 1 233 ? 6.603 -4.328 -25.849 1.00 92.75 233 ASN A C 1
ATOM 1923 O O . ASN A 1 233 ? 6.208 -3.734 -26.850 1.00 92.75 233 ASN A O 1
ATOM 1927 N N . ASN A 1 234 ? 7.907 -4.523 -25.610 1.00 91.88 234 ASN A N 1
ATOM 1928 C CA . ASN A 1 234 ? 8.992 -4.025 -26.466 1.00 91.88 234 ASN A CA 1
ATOM 1929 C C . ASN A 1 234 ? 8.904 -2.510 -26.749 1.00 91.88 234 ASN A C 1
ATOM 1931 O O . ASN A 1 234 ? 9.271 -2.041 -27.823 1.00 91.88 234 ASN A O 1
ATOM 1935 N N . ARG A 1 235 ? 8.393 -1.732 -25.785 1.00 91.62 235 ARG A N 1
ATOM 1936 C CA . ARG A 1 235 ? 8.249 -0.264 -25.858 1.00 91.62 235 ARG A CA 1
ATOM 1937 C C . ARG A 1 235 ? 9.182 0.478 -24.907 1.00 91.62 235 ARG A C 1
ATOM 1939 O O . ARG A 1 235 ? 9.052 1.685 -24.723 1.00 91.62 235 ARG A O 1
ATOM 1946 N N . LEU A 1 236 ? 10.095 -0.240 -24.262 1.00 90.19 236 LEU A N 1
ATOM 1947 C CA . LEU A 1 236 ? 11.038 0.368 -23.340 1.00 90.19 236 LEU A CA 1
ATOM 1948 C C . LEU A 1 236 ? 12.073 1.193 -24.116 1.00 90.19 236 LEU A C 1
ATOM 1950 O O . LEU A 1 236 ? 12.903 0.640 -24.832 1.00 90.19 236 LEU A O 1
ATOM 1954 N N . SER A 1 237 ? 12.001 2.512 -23.962 1.00 86.12 237 SER A N 1
ATOM 1955 C CA . SER A 1 237 ? 12.964 3.483 -24.481 1.00 86.12 237 SER A CA 1
ATOM 1956 C C . SER A 1 237 ? 13.908 3.971 -23.374 1.00 86.12 237 SER A C 1
ATOM 1958 O O . SER A 1 237 ? 13.859 3.490 -22.239 1.00 86.12 237 SER A O 1
ATOM 1960 N N . GLU A 1 238 ? 14.791 4.924 -23.688 1.00 87.44 238 GLU A N 1
ATOM 1961 C CA . GLU A 1 238 ? 15.691 5.512 -22.695 1.00 87.44 238 GLU A CA 1
ATOM 1962 C C . GLU A 1 238 ? 14.898 6.232 -21.586 1.00 87.44 238 GLU A C 1
ATOM 1964 O O . GLU A 1 238 ? 14.296 7.284 -21.804 1.00 87.44 238 GLU A O 1
ATOM 1969 N N . ILE A 1 239 ? 14.931 5.680 -20.368 1.00 93.12 239 ILE A N 1
ATOM 1970 C CA . ILE A 1 239 ? 14.338 6.295 -19.176 1.00 93.12 239 ILE A CA 1
ATOM 1971 C C . ILE A 1 239 ? 15.429 7.036 -18.400 1.00 93.12 239 ILE A C 1
ATOM 1973 O O . ILE A 1 239 ? 16.308 6.424 -17.791 1.00 93.12 239 ILE A O 1
ATOM 1977 N N . LYS A 1 240 ? 15.372 8.370 -18.414 1.00 91.00 240 LYS A N 1
ATOM 1978 C CA . LYS A 1 240 ? 16.356 9.253 -17.758 1.00 91.00 240 LYS A CA 1
ATOM 1979 C C . LYS A 1 240 ? 15.951 9.664 -16.347 1.00 91.00 240 LYS A C 1
ATOM 1981 O O . LYS A 1 240 ? 16.803 10.008 -15.541 1.00 91.00 240 LYS A O 1
ATOM 1986 N N . ASN A 1 241 ? 14.647 9.736 -16.098 1.00 93.00 241 ASN A N 1
ATOM 1987 C CA . ASN A 1 241 ? 14.046 10.183 -14.844 1.00 93.00 241 ASN A CA 1
ATOM 1988 C C . ASN A 1 241 ? 12.549 9.821 -14.794 1.00 93.00 241 ASN A C 1
ATOM 1990 O O . ASN A 1 241 ? 11.980 9.296 -15.757 1.00 93.00 241 ASN A O 1
ATOM 1994 N N . ARG A 1 242 ? 11.884 10.156 -13.679 1.00 94.31 242 ARG A N 1
ATOM 1995 C CA . ARG A 1 242 ? 10.446 9.901 -13.475 1.00 94.31 242 ARG A CA 1
ATOM 1996 C C . ARG A 1 242 ? 9.566 10.521 -14.563 1.00 94.31 242 ARG A C 1
ATOM 1998 O O . ARG A 1 242 ? 8.657 9.852 -15.039 1.00 94.31 242 ARG A O 1
ATOM 2005 N N . THR A 1 243 ? 9.853 11.751 -14.989 1.00 95.12 243 THR A N 1
ATOM 2006 C CA . THR A 1 243 ? 9.083 12.434 -16.041 1.00 95.12 243 THR A CA 1
ATOM 2007 C C . THR A 1 243 ? 9.153 11.670 -17.357 1.00 95.12 243 THR A C 1
ATOM 2009 O O . THR A 1 243 ? 8.115 11.376 -17.938 1.00 95.12 243 THR A O 1
ATOM 2012 N N . SER A 1 244 ? 10.355 11.265 -17.785 1.00 95.44 244 SER A N 1
ATOM 2013 C CA . SER A 1 244 ? 10.520 10.475 -19.012 1.00 95.44 244 SER A CA 1
ATOM 2014 C C . SER A 1 244 ? 9.793 9.130 -18.948 1.00 95.44 244 SER A C 1
ATOM 2016 O O . SER A 1 244 ? 9.187 8.728 -19.935 1.00 95.44 244 SER A O 1
ATOM 2018 N N . LEU A 1 245 ? 9.774 8.470 -17.780 1.00 96.50 245 LEU A N 1
ATOM 2019 C CA . LEU A 1 245 ? 9.002 7.241 -17.599 1.00 96.50 245 LEU A CA 1
ATOM 2020 C C . LEU A 1 245 ? 7.504 7.489 -17.767 1.00 96.50 245 LEU A C 1
ATOM 2022 O O . LEU A 1 245 ? 6.852 6.744 -18.494 1.00 96.50 245 LEU A O 1
ATOM 2026 N N . TYR A 1 246 ? 6.961 8.521 -17.118 1.00 96.44 246 TYR A N 1
ATOM 2027 C CA . TYR A 1 246 ? 5.541 8.837 -17.242 1.00 96.44 246 TYR A CA 1
ATOM 2028 C C . TYR A 1 246 ? 5.159 9.170 -18.679 1.00 96.44 246 TYR A C 1
ATOM 2030 O O . TYR A 1 246 ? 4.180 8.618 -19.165 1.00 96.44 246 TYR A O 1
ATOM 2038 N N . THR A 1 247 ? 5.941 9.998 -19.376 1.00 95.44 247 THR A N 1
ATOM 2039 C CA . THR A 1 247 ? 5.681 10.336 -20.781 1.00 95.44 247 THR A CA 1
ATOM 2040 C C . THR A 1 247 ? 5.651 9.084 -21.651 1.00 95.44 247 THR A C 1
ATOM 2042 O O . THR A 1 247 ? 4.650 8.835 -22.315 1.00 95.44 247 THR A O 1
ATOM 2045 N N . THR A 1 248 ? 6.696 8.251 -21.595 1.00 95.50 248 THR A N 1
ATOM 2046 C CA . THR A 1 248 ? 6.765 7.011 -22.386 1.00 95.50 248 THR A CA 1
ATOM 2047 C C . THR A 1 248 ? 5.611 6.064 -22.054 1.00 95.50 248 THR A C 1
ATOM 2049 O O . THR A 1 248 ? 5.004 5.483 -22.952 1.00 95.50 248 THR A O 1
ATOM 2052 N N . PHE A 1 249 ? 5.277 5.914 -20.770 1.00 96.69 249 PHE A N 1
ATOM 2053 C CA . PHE A 1 249 ? 4.196 5.034 -20.337 1.00 96.69 249 PHE A CA 1
ATOM 2054 C C . PHE A 1 249 ? 2.819 5.534 -20.783 1.00 96.69 249 PHE A C 1
ATOM 2056 O O . PHE A 1 249 ? 2.011 4.741 -21.255 1.00 96.69 249 PHE A O 1
ATOM 2063 N N . ILE A 1 250 ? 2.555 6.837 -20.678 1.00 95.50 250 ILE A N 1
ATOM 2064 C CA . ILE A 1 250 ? 1.295 7.450 -21.115 1.00 95.50 250 ILE A CA 1
ATOM 2065 C C . ILE A 1 250 ? 1.131 7.325 -22.632 1.00 95.50 250 ILE A C 1
ATOM 2067 O O . ILE A 1 250 ? 0.063 6.914 -23.077 1.00 95.50 250 ILE A O 1
ATOM 2071 N N . SER A 1 251 ? 2.177 7.599 -23.420 1.00 94.56 251 SER A N 1
ATOM 2072 C CA . SER A 1 251 ? 2.135 7.397 -24.875 1.00 94.56 251 SER A CA 1
ATOM 2073 C C . SER A 1 251 ? 1.788 5.952 -25.232 1.00 94.56 251 SER A C 1
ATOM 2075 O O . SER A 1 251 ? 0.916 5.715 -26.061 1.00 94.56 251 SER A O 1
ATOM 2077 N N . TYR A 1 252 ? 2.395 4.983 -24.541 1.00 94.88 252 TYR A N 1
ATOM 2078 C CA . TYR A 1 252 ? 2.057 3.570 -24.707 1.00 94.88 252 TYR A CA 1
ATOM 2079 C C . TYR A 1 252 ? 0.582 3.263 -24.381 1.00 94.88 252 TYR A C 1
ATOM 2081 O O . TYR A 1 252 ? -0.049 2.489 -25.099 1.00 94.88 252 TYR A O 1
ATOM 2089 N N . LEU A 1 253 ? 0.018 3.863 -23.325 1.00 93.81 253 LEU A N 1
ATOM 2090 C CA . LEU A 1 253 ? -1.397 3.676 -22.982 1.00 93.81 253 LEU A CA 1
ATOM 2091 C C . LEU A 1 253 ? -2.333 4.219 -24.071 1.00 93.81 253 LEU A C 1
ATOM 2093 O O . LEU A 1 253 ? -3.301 3.541 -24.409 1.00 93.81 253 LEU A O 1
ATOM 2097 N N . PHE A 1 254 ? -2.042 5.396 -24.633 1.00 93.25 254 PHE A N 1
ATOM 2098 C CA . PHE A 1 254 ? -2.844 5.976 -25.716 1.00 93.25 254 PHE A CA 1
ATOM 2099 C C . PHE A 1 254 ? -2.755 5.160 -27.008 1.00 93.25 254 PHE A C 1
ATOM 2101 O O . PHE A 1 254 ? -3.788 4.829 -27.579 1.00 93.25 254 PHE A O 1
ATOM 2108 N N . GLU A 1 255 ? -1.552 4.743 -27.418 1.00 90.94 255 GLU A N 1
ATOM 2109 C CA . GLU A 1 255 ? -1.375 3.885 -28.601 1.00 90.94 255 GLU A CA 1
ATOM 2110 C C . GLU A 1 255 ? -2.133 2.558 -28.490 1.00 90.94 255 GLU A C 1
ATOM 2112 O O . GLU A 1 255 ? -2.553 1.995 -29.500 1.00 90.94 255 GLU A O 1
ATOM 2117 N N . LYS A 1 256 ? -2.256 2.018 -27.273 1.00 84.00 256 LYS A N 1
ATOM 2118 C CA . LYS A 1 256 ? -3.025 0.798 -27.035 1.00 84.00 256 LYS A CA 1
ATOM 2119 C C . LYS A 1 256 ? -4.526 1.061 -27.141 1.00 84.00 256 LYS A C 1
ATOM 2121 O O . LYS A 1 256 ? -5.221 0.271 -27.761 1.00 84.00 256 LYS A O 1
ATOM 2126 N N . TRP A 1 257 ? -5.000 2.164 -26.564 1.00 83.62 257 TRP A N 1
ATOM 2127 C CA . TRP A 1 257 ? -6.417 2.520 -26.575 1.00 83.62 257 TRP A CA 1
ATOM 2128 C C . TRP A 1 257 ? -6.959 2.797 -27.982 1.00 83.62 257 TRP A C 1
ATOM 2130 O O . TRP A 1 257 ? -8.085 2.430 -28.267 1.00 83.62 257 TRP A O 1
ATOM 2140 N N . GLU A 1 258 ? -6.161 3.377 -28.880 1.00 78.12 258 GLU A N 1
ATOM 2141 C CA . GLU A 1 258 ? -6.572 3.612 -30.276 1.00 78.12 258 GLU A CA 1
ATOM 2142 C C . GLU A 1 258 ? -6.696 2.331 -31.123 1.00 78.12 258 GLU A C 1
ATOM 2144 O O . GLU A 1 258 ? -7.216 2.377 -32.237 1.00 78.12 258 GLU A O 1
ATOM 2149 N N . ARG A 1 259 ? -6.174 1.198 -30.639 1.00 68.38 259 ARG A N 1
ATOM 2150 C CA . ARG A 1 259 ? -6.181 -0.087 -31.358 1.00 68.38 259 ARG A CA 1
ATOM 2151 C C . ARG A 1 259 ? -7.287 -1.040 -30.902 1.00 68.38 259 ARG A C 1
ATOM 2153 O O . ARG A 1 259 ? -7.503 -2.033 -31.596 1.00 68.38 259 ARG A O 1
ATOM 2160 N N . ASP A 1 260 ? -7.920 -0.752 -29.767 1.00 59.06 260 ASP A N 1
ATOM 2161 C CA . ASP A 1 260 ? -9.034 -1.510 -29.182 1.00 59.06 260 ASP A CA 1
ATOM 2162 C C . ASP A 1 260 ? -10.377 -0.843 -29.540 1.00 59.06 260 ASP A C 1
ATOM 2164 O O . ASP A 1 260 ? -11.346 -1.587 -29.818 1.00 59.06 260 ASP A O 1
#

Sequence (260 aa):
MNEYIVPHIQIRRKRHDPSKEKFPHSNPNPAFNPDELSEKQEYCFDSITVQEIVNSERDYMVVGDLGIGKTSLLLWIAKQVCSECENAEYIPLFIQIKDVSQIQTRDAFFSLLDTRYNLNKYDAEGRRFLFLLDGLDQIGKYGNINNSLKHKDVFGERNKIILTTRPIGYEWIKKDLDPKYEYLQIQLLDNKKIKEYVGDHYNSENFQAILSRNNDLLSVPILLKMVKTLLLNNRLSEIKNRTSLYTTFISYLFEKWERD